Protein AF-A0A9N9DPT8-F1 (afdb_monomer)

Radius of gyration: 33.43 Å; Cα contacts (8 Å, |Δi|>4): 102; chains: 1; bounding box: 61×50×109 Å

Secondary structure (DSSP, 8-state):
---------S-------------S-S--PPPTTS--SS-S------SSS-HHHHHHHHHHS--SS-TTS-HHHHHGGGGGGS--TT--SS--S-HHHHHHHHHH-GGG-TTHHHHHHHHHHHHHHHHHHHHHS-------HHHHHHHHH--B-TTT-PBP-PPPHHHHHHHHHHHHHHHHHHHHHHHHHHH-HHHHHHHHHHHHHHHHHHHH-S------S------------------------

Organism: NCBI:txid60492

Foldseek 3Di:
DDDDDDDDPVDDDDPPPPPPVVFLQFFDDDDPPPDPPPDPDQRAHDNGQCSVVLVLQCVVQPDDPNSNDPSCVRRVVVSVLFDCPPQDTSHDPDPVSVVVRCVRRVPSDPCPVVVVVVVVVVVVVVVCVVVVDDDDPPADPVNVVCVVPDQADPVPRHGDDDDDPVVVVVVVVVVVVVVVVVVVLVVCCVPPVVVNVVVVVVVVVVVVVVVPDDDDDDPDDDDDDDDDDDDDDDDDDDDDDDDDD

pLDDT: mean 70.49, std 19.45, range [30.17, 94.25]

Solvent-accessible surface area (backbone atoms only — not comparable to full-atom values): 16138 Å² total; per-residue (Å²): 141,78,81,88,86,73,82,80,78,89,75,80,85,78,80,73,68,81,76,67,70,75,62,61,66,40,55,75,83,77,61,87,85,52,75,85,73,91,56,94,67,81,73,58,57,44,95,47,48,54,52,67,60,54,53,51,50,42,73,77,56,76,54,93,73,68,65,35,47,62,54,64,79,76,44,49,90,52,53,86,78,58,53,61,80,96,53,63,78,44,64,66,99,41,73,70,56,50,52,51,42,44,71,56,36,66,87,79,52,82,60,59,62,58,54,50,51,52,49,51,53,51,53,49,50,51,54,51,54,62,66,67,51,84,73,81,82,86,68,51,75,70,53,51,56,48,60,78,63,56,60,48,38,88,85,80,68,43,70,58,83,77,71,52,74,68,55,50,51,52,50,54,52,48,53,49,52,50,49,52,49,52,52,50,50,56,46,41,49,70,79,36,48,70,61,44,51,54,51,50,52,52,53,51,52,50,53,50,54,66,76,72,48,86,88,72,86,89,79,86,80,80,81,86,86,75,93,78,88,80,84,83,84,88,77,91,84,82,83,86,88,91,79,84,133

Mean predicted aligned error: 19.11 Å

Sequence (245 aa):
MSDAYSEYIEEFSIEIADFNLIGPIAYIPLPETLPKRNNRIINIQNDDDWCFRWSVLEALHPVKIHPERNLHQLYGGFIEELNMEDIPIPVPVSTPVYKKFEENNPEISPDALEKFVTKIEEELANIQEDLSAPAEMIMALGDLVTYNKATDCWICKGPFIKPSPEVLQQFEEAKHRLLELKEWEACMEKDHPEKKKIQKGYQEALKNTYRGNGMLKAKDVLSPSSEHDPKTPDHLDSEDPKKKH

Structure (mmCIF, N/CA/C/O backbone):
data_AF-A0A9N9DPT8-F1
#
_entry.id   AF-A0A9N9DPT8-F1
#
loop_
_atom_site.group_PDB
_atom_site.id
_atom_site.type_symbol
_atom_site.label_atom_id
_atom_site.label_alt_id
_atom_site.label_comp_id
_atom_site.label_asym_id
_atom_site.label_entity_id
_atom_site.label_seq_id
_atom_site.pdbx_PDB_ins_code
_atom_site.Cartn_x
_atom_site.Cartn_y
_atom_site.Cartn_z
_atom_site.occupancy
_atom_site.B_iso_or_equiv
_atom_site.auth_seq_id
_atom_site.auth_comp_id
_atom_site.auth_asym_id
_atom_site.auth_atom_id
_atom_site.pdbx_PDB_model_num
ATOM 1 N N . MET A 1 1 ? -38.750 17.087 31.602 1.00 44.72 1 MET A N 1
ATOM 2 C CA . MET A 1 1 ? -38.237 17.098 30.219 1.00 44.72 1 MET A CA 1
ATOM 3 C C . MET A 1 1 ? -36.901 17.807 30.263 1.00 44.72 1 MET A C 1
ATOM 5 O O . MET A 1 1 ? -36.878 19.015 30.442 1.00 44.72 1 MET A O 1
ATOM 9 N N . SER A 1 2 ? -35.827 17.028 30.236 1.00 35.00 2 SER A N 1
ATOM 10 C CA . SER A 1 2 ? -34.449 17.477 30.047 1.00 35.00 2 SER A CA 1
ATOM 11 C C . SER A 1 2 ? -33.699 16.261 29.511 1.00 35.00 2 SER A C 1
ATOM 13 O O . SER A 1 2 ? -33.430 15.322 30.256 1.00 35.00 2 SER A O 1
ATOM 15 N N . ASP A 1 3 ? -33.584 16.242 28.189 1.00 30.33 3 ASP A N 1
ATOM 16 C CA . ASP A 1 3 ? -32.604 15.576 27.335 1.00 30.33 3 ASP A CA 1
ATOM 17 C C . ASP A 1 3 ? -31.879 14.361 27.930 1.00 30.33 3 ASP A C 1
ATOM 19 O O . ASP A 1 3 ? -30.907 14.471 28.677 1.00 30.33 3 ASP A O 1
ATOM 23 N N . ALA A 1 4 ? -32.347 13.178 27.529 1.00 33.69 4 ALA A N 1
ATOM 24 C CA . ALA A 1 4 ? -31.620 11.928 27.678 1.00 33.69 4 ALA A CA 1
ATOM 25 C C . ALA A 1 4 ? -30.422 11.920 26.711 1.00 33.69 4 ALA A C 1
ATOM 27 O O . ALA A 1 4 ? -30.506 11.385 25.611 1.00 33.69 4 ALA A O 1
ATOM 28 N N . TYR A 1 5 ? -29.310 12.533 27.121 1.00 42.41 5 TYR A N 1
ATOM 29 C CA . TYR A 1 5 ? -27.994 12.246 26.553 1.00 42.41 5 TYR A CA 1
ATOM 30 C C . TYR A 1 5 ? -27.410 11.025 27.272 1.00 42.41 5 TYR A C 1
ATOM 32 O O . TYR A 1 5 ? -26.834 11.120 28.352 1.00 42.41 5 TYR A O 1
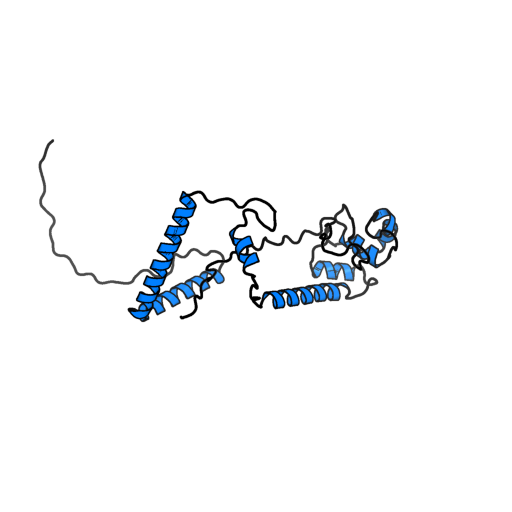ATOM 40 N N . SER A 1 6 ? -27.592 9.859 26.670 1.00 38.78 6 SER A N 1
ATOM 41 C CA . SER A 1 6 ? -26.756 8.675 26.866 1.00 38.78 6 SER A CA 1
ATOM 42 C C . SER A 1 6 ? -26.739 8.026 25.488 1.00 38.78 6 SER A C 1
ATOM 44 O O . SER A 1 6 ? -27.796 7.740 24.945 1.00 38.78 6 SER A O 1
ATOM 46 N N . GLU A 1 7 ? -25.620 8.029 24.781 1.00 40.03 7 GLU A N 1
ATOM 47 C CA . GLU A 1 7 ? -24.592 7.013 24.966 1.00 40.03 7 GLU A CA 1
ATOM 48 C C . GLU A 1 7 ? -23.197 7.641 24.845 1.00 40.03 7 GLU A C 1
ATOM 50 O O . GLU A 1 7 ? -22.722 7.967 23.760 1.00 40.03 7 GLU A O 1
ATOM 55 N N . TYR A 1 8 ? -22.512 7.802 25.978 1.00 45.44 8 TYR A N 1
ATOM 56 C CA . TYR A 1 8 ? -21.060 7.932 25.964 1.00 45.44 8 TYR A CA 1
ATOM 57 C C . TYR A 1 8 ? -20.488 6.542 25.662 1.00 45.44 8 TYR A C 1
ATOM 59 O O . TYR A 1 8 ? -20.607 5.631 26.481 1.00 45.44 8 TYR A O 1
ATOM 67 N N . ILE A 1 9 ? -19.876 6.368 24.491 1.00 43.91 9 ILE A N 1
ATOM 68 C CA . ILE A 1 9 ? -18.968 5.245 24.242 1.00 43.91 9 ILE A CA 1
ATOM 69 C C . ILE A 1 9 ? -17.729 5.517 25.103 1.00 43.91 9 ILE A C 1
ATOM 71 O O . ILE A 1 9 ? -16.906 6.360 24.757 1.00 43.91 9 ILE A O 1
ATOM 75 N N . GLU A 1 10 ? -17.638 4.877 26.272 1.00 48.94 10 GLU A N 1
ATOM 76 C CA . GLU A 1 10 ? -16.518 5.089 27.206 1.00 48.94 10 GLU A CA 1
ATOM 77 C C . GLU A 1 10 ? -15.206 4.484 26.702 1.00 48.94 10 GLU A C 1
ATOM 79 O O . GLU A 1 10 ? -14.134 4.912 27.123 1.00 48.94 10 GLU A O 1
ATOM 84 N N . GLU A 1 11 ? -15.276 3.542 25.762 1.00 47.44 11 GLU A N 1
ATOM 85 C CA . GLU A 1 11 ? -14.102 2.991 25.106 1.00 47.44 11 GLU A CA 1
ATOM 86 C C . GLU A 1 11 ? -14.497 2.373 23.764 1.00 47.44 11 GLU A C 1
ATOM 88 O O . GLU A 1 11 ? -15.395 1.536 23.679 1.00 47.44 11 GLU A O 1
ATOM 93 N N . PHE A 1 12 ? -13.823 2.805 22.706 1.00 42.25 12 PHE A N 1
ATOM 94 C CA . PHE A 1 12 ? -13.857 2.170 21.400 1.00 42.25 12 PHE A CA 1
ATOM 95 C C . PHE A 1 12 ? -12.414 1.812 21.073 1.00 42.25 12 PHE A C 1
ATOM 97 O O . PHE A 1 12 ? -11.556 2.680 20.921 1.00 42.25 12 PHE A O 1
ATOM 104 N N . SER A 1 13 ? -12.134 0.515 21.045 1.00 32.72 13 SER A N 1
ATOM 105 C CA . SER A 1 13 ? -10.838 -0.007 20.648 1.00 32.72 13 SER A CA 1
ATOM 106 C C . SER A 1 13 ? -10.822 -0.138 19.127 1.00 32.72 13 SER A C 1
ATOM 108 O O . SER A 1 13 ? -11.399 -1.079 18.576 1.00 32.72 13 SER A O 1
ATOM 110 N N . ILE A 1 14 ? -10.168 0.797 18.435 1.00 43.75 14 ILE A N 1
ATOM 111 C CA . ILE A 1 14 ? -9.661 0.502 17.094 1.00 43.75 14 ILE A CA 1
ATOM 112 C C . ILE A 1 14 ? -8.403 -0.325 17.291 1.00 43.75 14 ILE A C 1
ATOM 114 O O . ILE A 1 14 ? -7.339 0.207 17.602 1.00 43.75 14 ILE A O 1
ATOM 118 N N . GLU A 1 15 ? -8.512 -1.629 17.092 1.00 38.97 15 GLU A N 1
ATOM 119 C CA . GLU A 1 15 ? -7.333 -2.418 16.778 1.00 38.97 15 GLU A CA 1
ATOM 120 C C . GLU A 1 15 ? -6.990 -2.126 15.319 1.00 38.97 15 GLU A C 1
ATOM 122 O O . GLU A 1 15 ? -7.530 -2.724 14.387 1.00 38.97 15 GLU A O 1
ATOM 127 N N . ILE A 1 16 ? -6.129 -1.126 15.119 1.00 43.84 16 ILE A N 1
ATOM 128 C CA . ILE A 1 16 ? -5.441 -0.955 13.847 1.00 43.84 16 ILE A CA 1
ATOM 129 C C . ILE A 1 16 ? -4.514 -2.160 13.776 1.00 43.84 16 ILE A C 1
ATOM 131 O O . ILE A 1 16 ? -3.481 -2.189 14.442 1.00 43.84 16 ILE A O 1
ATOM 135 N N . ALA A 1 17 ? -4.927 -3.194 13.043 1.00 35.91 17 ALA A N 1
ATOM 136 C CA . ALA A 1 17 ? -3.997 -4.232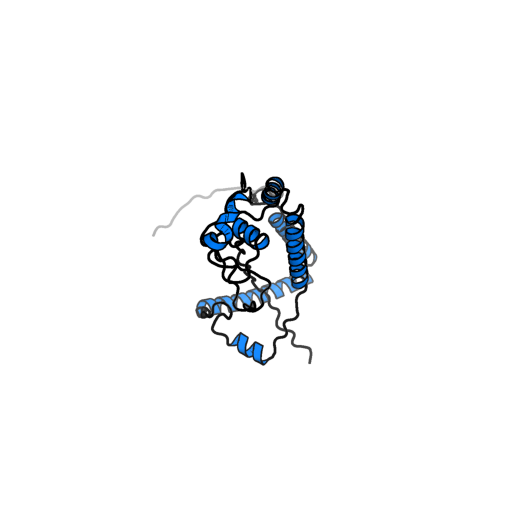 12.645 1.00 35.91 17 ALA A CA 1
ATOM 137 C C . ALA A 1 17 ? -2.811 -3.511 12.014 1.00 35.91 17 ALA A C 1
ATOM 139 O O . ALA A 1 17 ? -3.033 -2.670 11.136 1.00 35.91 17 ALA A O 1
ATOM 140 N N . ASP A 1 18 ? -1.595 -3.802 12.485 1.00 38.00 18 ASP A N 1
ATOM 141 C CA . ASP A 1 18 ? -0.391 -3.357 11.803 1.00 38.00 18 ASP A CA 1
ATOM 142 C C . ASP A 1 18 ? -0.615 -3.677 10.332 1.00 38.00 18 ASP A C 1
ATOM 144 O O . ASP A 1 18 ? -0.759 -4.845 9.945 1.00 38.00 18 ASP A O 1
ATOM 148 N N . PHE A 1 19 ? -0.765 -2.624 9.526 1.00 43.09 19 PHE A N 1
ATOM 149 C CA . PHE A 1 19 ? -0.740 -2.769 8.093 1.00 43.09 19 PHE A CA 1
ATOM 150 C C . PHE A 1 19 ? 0.687 -3.213 7.834 1.00 43.09 19 PHE A C 1
ATOM 152 O O . PHE A 1 19 ? 1.598 -2.399 7.696 1.00 43.09 19 PHE A O 1
ATOM 159 N N . ASN A 1 20 ? 0.894 -4.530 7.849 1.00 44.94 20 ASN A N 1
ATOM 160 C CA . ASN A 1 20 ? 1.996 -5.130 7.147 1.00 44.94 20 ASN A CA 1
ATOM 161 C C . ASN A 1 20 ? 1.829 -4.548 5.757 1.00 44.94 20 ASN A C 1
ATOM 163 O O . ASN A 1 20 ? 0.885 -4.926 5.061 1.00 44.94 20 ASN A O 1
ATOM 167 N N . LEU A 1 21 ? 2.670 -3.563 5.416 1.00 46.28 21 LEU A N 1
ATOM 168 C CA . LEU A 1 21 ? 2.966 -3.221 4.038 1.00 46.28 21 LEU A CA 1
ATOM 169 C C . LEU A 1 21 ? 3.122 -4.580 3.397 1.00 46.28 21 LEU A C 1
ATOM 171 O O . LEU A 1 21 ? 4.087 -5.278 3.718 1.00 46.28 21 LEU A O 1
ATOM 175 N N . ILE A 1 22 ? 2.088 -5.016 2.670 1.00 51.41 22 ILE A N 1
ATOM 176 C CA . ILE A 1 22 ? 2.111 -6.304 2.003 1.00 51.41 22 ILE A CA 1
ATOM 177 C C . ILE A 1 22 ? 3.394 -6.187 1.217 1.00 51.41 22 ILE A C 1
ATOM 179 O O . ILE A 1 22 ? 3.531 -5.251 0.421 1.00 51.41 22 ILE A O 1
ATOM 183 N N . GLY A 1 23 ? 4.391 -6.989 1.603 1.00 51.78 23 GLY A N 1
ATOM 184 C CA . GLY A 1 23 ? 5.713 -6.839 1.027 1.00 51.78 23 GLY A CA 1
ATOM 185 C C . GLY A 1 23 ? 5.541 -6.875 -0.492 1.00 51.78 23 GLY A C 1
ATOM 186 O O . GLY A 1 23 ? 4.554 -7.450 -0.961 1.00 51.78 23 GLY A O 1
ATOM 187 N N . PRO A 1 24 ? 6.442 -6.274 -1.275 1.00 54.09 24 PRO A N 1
ATOM 188 C CA . PRO A 1 24 ? 6.387 -6.346 -2.732 1.00 54.09 24 PRO A CA 1
ATOM 189 C C . PRO A 1 24 ? 6.707 -7.775 -3.230 1.00 54.09 24 PRO A C 1
ATOM 191 O O . PRO A 1 24 ? 7.624 -7.995 -4.005 1.00 54.09 24 PRO A O 1
ATOM 194 N N . ILE A 1 25 ? 5.975 -8.766 -2.727 1.00 58.28 25 ILE A N 1
ATOM 195 C CA . ILE A 1 25 ? 6.092 -10.203 -2.921 1.00 58.28 25 ILE A CA 1
ATOM 196 C C . ILE A 1 25 ? 4.834 -10.631 -3.675 1.00 58.28 25 ILE A C 1
ATOM 198 O O . ILE A 1 25 ? 3.814 -10.979 -3.083 1.00 58.28 25 ILE A O 1
ATOM 202 N N . ALA A 1 26 ? 4.946 -10.573 -5.001 1.00 65.88 26 ALA A N 1
ATOM 203 C CA . ALA A 1 26 ? 3.991 -11.086 -5.980 1.00 65.88 26 ALA A CA 1
ATOM 204 C C . ALA A 1 26 ? 2.618 -10.385 -6.082 1.00 65.88 26 ALA A C 1
ATOM 206 O O . ALA A 1 26 ? 2.275 -9.444 -5.364 1.00 65.88 26 ALA A O 1
ATOM 207 N N . TYR A 1 27 ? 1.841 -10.848 -7.064 1.00 78.75 27 TYR A N 1
ATOM 208 C CA . TYR A 1 27 ? 0.513 -10.353 -7.409 1.00 78.75 27 TYR A CA 1
ATOM 209 C C . TYR A 1 27 ? -0.451 -10.304 -6.214 1.00 78.75 27 TYR A C 1
ATOM 211 O O . TYR A 1 27 ? -0.782 -11.327 -5.608 1.00 78.75 27 TYR A O 1
ATOM 219 N N . ILE A 1 28 ? -1.004 -9.116 -5.962 1.00 78.44 28 ILE A N 1
ATOM 220 C CA . ILE A 1 28 ? -2.078 -8.900 -4.989 1.00 78.44 28 ILE A CA 1
ATOM 221 C C . ILE A 1 28 ? -3.388 -8.708 -5.761 1.00 78.44 28 ILE A C 1
ATOM 223 O O . ILE A 1 28 ? -3.480 -7.798 -6.589 1.00 78.44 28 ILE A O 1
ATOM 227 N N . PRO A 1 29 ? -4.433 -9.524 -5.526 1.00 78.94 29 PRO A N 1
ATOM 228 C CA . PRO A 1 29 ? -5.701 -9.351 -6.218 1.00 78.94 29 PRO A CA 1
ATOM 229 C C . PRO A 1 29 ? -6.341 -8.007 -5.849 1.00 78.94 29 PRO A C 1
ATOM 231 O O . PRO A 1 29 ? -6.476 -7.673 -4.674 1.00 78.94 29 PRO A O 1
ATOM 234 N N . LEU A 1 30 ? -6.788 -7.254 -6.861 1.00 76.00 30 LEU A N 1
ATOM 235 C CA . LEU A 1 30 ? -7.559 -6.032 -6.621 1.00 76.00 30 LEU A CA 1
ATOM 236 C C . LEU A 1 30 ? -8.852 -6.369 -5.857 1.00 76.00 30 LEU A C 1
ATOM 238 O O . LEU A 1 30 ? -9.533 -7.334 -6.239 1.00 76.00 30 LEU A O 1
ATOM 242 N N . PRO A 1 31 ? -9.237 -5.553 -4.856 1.00 77.56 31 PRO A N 1
ATOM 243 C CA . PRO A 1 31 ? -10.546 -5.638 -4.222 1.00 77.56 31 PRO A CA 1
ATOM 244 C C . PRO A 1 31 ? -11.675 -5.708 -5.254 1.00 77.56 31 PRO A C 1
ATOM 246 O O . PRO A 1 31 ? -11.639 -5.026 -6.279 1.00 77.56 31 PRO A O 1
ATOM 249 N N . GLU A 1 32 ? -12.706 -6.514 -4.986 1.00 75.38 32 GLU A N 1
ATOM 250 C CA . GLU A 1 32 ? -13.839 -6.692 -5.911 1.00 75.38 32 GLU A CA 1
ATOM 251 C C . GLU A 1 32 ? -14.616 -5.398 -6.180 1.00 75.38 32 GLU A C 1
ATOM 253 O O . GLU A 1 32 ? -15.269 -5.277 -7.216 1.00 75.38 32 GLU A O 1
ATOM 258 N N . THR A 1 33 ? -14.525 -4.438 -5.258 1.00 72.75 33 THR A N 1
ATOM 259 C CA . THR A 1 33 ? -15.167 -3.122 -5.322 1.00 72.75 33 THR A CA 1
ATOM 260 C C . THR A 1 33 ? -14.498 -2.171 -6.305 1.00 72.75 33 THR A C 1
ATOM 262 O O . THR A 1 33 ? -15.152 -1.242 -6.781 1.00 72.75 33 THR A O 1
ATOM 265 N N . LEU A 1 34 ? -13.221 -2.387 -6.640 1.00 69.44 34 LEU A N 1
ATOM 266 C CA . LEU A 1 34 ? -12.587 -1.622 -7.702 1.00 69.44 34 LEU A CA 1
ATOM 267 C C . LEU A 1 34 ? -13.170 -2.092 -9.040 1.00 69.44 34 LEU A C 1
ATOM 269 O O . LEU A 1 34 ? -13.209 -3.303 -9.296 1.00 69.44 34 LEU A O 1
ATOM 273 N N . PRO A 1 35 ? -13.619 -1.167 -9.916 1.00 63.78 35 PRO A N 1
ATOM 274 C CA . PRO A 1 35 ? -14.024 -1.527 -11.270 1.00 63.78 35 PRO A CA 1
ATOM 275 C C . PRO A 1 35 ? -12.917 -2.385 -11.877 1.00 63.78 35 PRO A C 1
ATOM 277 O O . PRO A 1 35 ? -11.761 -2.093 -11.623 1.00 63.78 35 PRO A O 1
ATOM 280 N N . LYS A 1 36 ? -13.238 -3.464 -12.599 1.00 61.69 36 LYS A N 1
ATOM 281 C CA . LYS A 1 36 ? -12.255 -4.291 -13.344 1.00 61.69 36 LYS A CA 1
ATOM 282 C C . LYS A 1 36 ? -12.317 -4.039 -14.855 1.00 61.69 36 LYS A C 1
ATOM 284 O O . LYS A 1 36 ? -11.495 -4.542 -15.613 1.00 61.69 36 LYS A O 1
ATOM 289 N N . ARG A 1 37 ? -13.340 -3.308 -15.309 1.00 47.56 37 ARG A N 1
ATOM 290 C CA . ARG A 1 37 ? -13.634 -3.010 -16.717 1.00 47.56 37 ARG A CA 1
ATOM 291 C C . ARG A 1 37 ? -13.426 -1.508 -16.938 1.00 47.56 37 ARG A C 1
ATOM 293 O O . ARG A 1 37 ? -13.978 -0.720 -16.180 1.00 47.56 37 ARG A O 1
ATOM 300 N N . ASN A 1 38 ? -12.674 -1.143 -17.983 1.00 55.47 38 ASN A N 1
ATOM 301 C CA . ASN A 1 38 ? -12.246 0.226 -18.354 1.00 55.47 38 ASN A CA 1
ATOM 302 C C . ASN A 1 38 ? -11.088 0.828 -17.527 1.00 55.47 38 ASN A C 1
ATOM 304 O O . ASN A 1 38 ? -10.866 2.038 -17.560 1.00 55.47 38 ASN A O 1
ATOM 308 N N . ASN A 1 39 ? -10.347 0.006 -16.788 1.00 54.78 39 ASN A N 1
ATOM 309 C CA . ASN A 1 39 ? -9.399 0.474 -15.783 1.00 54.78 39 ASN A CA 1
ATOM 310 C C . ASN A 1 39 ? -8.126 1.091 -16.360 1.00 54.78 39 ASN A C 1
ATOM 312 O O . ASN A 1 39 ? -7.368 0.426 -17.055 1.00 54.78 39 ASN A O 1
ATOM 316 N N . ARG A 1 40 ? -7.811 2.307 -15.909 1.00 63.47 40 ARG A N 1
ATOM 317 C CA . ARG A 1 40 ? -6.466 2.907 -15.988 1.00 63.47 40 ARG A CA 1
ATOM 318 C C . ARG A 1 40 ? -5.434 2.235 -15.065 1.00 63.47 40 ARG A C 1
ATOM 320 O O . ARG A 1 40 ? -4.337 2.751 -14.916 1.00 63.47 40 ARG A O 1
ATOM 327 N N . ILE A 1 41 ? -5.812 1.153 -14.390 1.00 75.44 41 ILE A N 1
ATOM 328 C CA . ILE A 1 41 ? -4.987 0.440 -13.415 1.00 75.44 41 ILE A CA 1
ATOM 329 C C . ILE A 1 41 ? -4.696 -0.934 -14.002 1.00 75.44 41 ILE A C 1
ATOM 331 O O . ILE A 1 41 ? -5.621 -1.729 -14.199 1.00 75.44 41 ILE A O 1
ATOM 335 N N . ILE A 1 42 ? -3.421 -1.193 -14.264 1.00 80.75 42 ILE A N 1
ATOM 336 C CA . ILE A 1 42 ? -2.918 -2.477 -14.744 1.00 80.75 42 ILE A CA 1
ATOM 337 C C . ILE A 1 42 ? -2.304 -3.185 -13.541 1.00 80.75 42 ILE A C 1
ATOM 339 O O . ILE A 1 42 ? -1.320 -2.727 -12.973 1.00 80.75 42 ILE A O 1
ATOM 343 N N . ASN A 1 43 ? -2.942 -4.273 -13.106 1.00 85.38 43 ASN A N 1
ATOM 344 C CA . ASN A 1 43 ? -2.488 -5.047 -11.955 1.00 85.38 43 ASN A CA 1
ATOM 345 C C . ASN A 1 43 ? -1.678 -6.256 -12.426 1.00 85.38 43 ASN A C 1
ATOM 347 O O . ASN A 1 43 ? -2.253 -7.320 -12.670 1.00 85.38 43 ASN A O 1
ATOM 351 N N . ILE A 1 44 ? -0.375 -6.045 -12.606 1.00 86.12 44 ILE A N 1
ATOM 352 C CA . ILE A 1 44 ? 0.599 -7.024 -13.100 1.00 86.12 44 ILE A CA 1
ATOM 353 C C . ILE A 1 44 ? 0.502 -8.348 -12.326 1.00 86.12 44 ILE A C 1
ATOM 355 O O . ILE A 1 44 ? 0.672 -8.380 -11.111 1.00 86.12 44 ILE A O 1
ATOM 359 N N . GLN A 1 45 ? 0.243 -9.446 -13.040 1.00 88.06 45 GLN A N 1
ATOM 360 C CA . GLN A 1 45 ? 0.131 -10.800 -12.492 1.00 88.06 45 GLN A CA 1
ATOM 361 C C . GLN A 1 45 ? 1.485 -11.506 -12.568 1.00 88.06 45 GLN A C 1
ATOM 363 O O . GLN A 1 45 ? 1.728 -12.289 -13.487 1.00 88.06 45 GLN A O 1
ATOM 368 N N . ASN A 1 46 ? 2.374 -11.199 -11.625 1.00 86.88 46 ASN A N 1
ATOM 369 C CA . ASN A 1 46 ? 3.670 -11.858 -11.505 1.00 86.88 46 ASN A CA 1
ATOM 370 C C . ASN A 1 46 ? 3.675 -12.903 -10.375 1.00 86.88 46 ASN A C 1
ATOM 372 O O . ASN A 1 46 ? 2.998 -12.744 -9.356 1.00 86.88 46 ASN A O 1
ATOM 376 N N . ASP A 1 47 ? 4.451 -13.966 -10.567 1.00 86.44 47 ASP A N 1
ATOM 377 C CA . ASP A 1 47 ? 4.696 -15.055 -9.612 1.00 86.44 47 ASP A CA 1
ATOM 378 C C . ASP A 1 47 ? 6.138 -15.050 -9.063 1.00 86.44 47 ASP A C 1
ATOM 380 O O . ASP A 1 47 ? 6.572 -16.009 -8.427 1.00 86.44 47 ASP A O 1
ATOM 384 N N . ASP A 1 48 ? 6.862 -13.949 -9.282 1.00 86.81 48 ASP A N 1
ATOM 385 C CA . ASP A 1 48 ? 8.239 -13.705 -8.852 1.00 86.81 48 ASP A CA 1
ATOM 386 C C . ASP A 1 48 ? 8.365 -12.434 -7.979 1.00 86.81 48 ASP A C 1
ATOM 388 O O . ASP A 1 48 ? 7.381 -11.759 -7.672 1.00 86.81 48 ASP A O 1
ATOM 392 N N . ASP A 1 49 ? 9.588 -12.079 -7.582 1.00 87.94 49 ASP A N 1
ATOM 393 C CA . ASP A 1 49 ? 9.869 -10.865 -6.794 1.00 87.94 49 ASP A CA 1
ATOM 394 C C . ASP A 1 49 ? 10.172 -9.633 -7.678 1.00 87.94 49 ASP A C 1
ATOM 396 O O . ASP A 1 49 ? 10.575 -8.574 -7.191 1.00 87.94 49 ASP A O 1
ATOM 400 N N . TRP A 1 50 ? 9.977 -9.739 -8.998 1.00 89.62 50 TRP A N 1
ATOM 401 C CA . TRP A 1 50 ? 10.331 -8.704 -9.978 1.00 89.62 50 TRP A CA 1
ATOM 402 C C . TRP A 1 50 ? 9.165 -7.769 -10.326 1.00 89.62 50 TRP A C 1
ATOM 404 O O . TRP A 1 50 ? 9.181 -7.117 -11.374 1.00 89.62 50 TRP A O 1
ATOM 414 N N . CYS A 1 51 ? 8.166 -7.646 -9.447 1.00 87.12 51 CYS A N 1
ATOM 415 C CA . CYS A 1 51 ? 6.952 -6.853 -9.679 1.00 87.12 51 CYS A CA 1
ATOM 416 C C . CYS A 1 51 ? 7.251 -5.406 -10.109 1.00 87.12 51 CYS A C 1
ATOM 418 O O . CYS A 1 51 ? 6.602 -4.876 -11.014 1.00 87.12 51 CYS A O 1
ATOM 420 N N . PHE A 1 52 ? 8.275 -4.785 -9.513 1.00 88.31 52 PHE A N 1
ATOM 421 C CA . PHE A 1 52 ? 8.715 -3.432 -9.856 1.00 88.31 52 PHE A CA 1
ATOM 422 C C . PHE A 1 52 ? 9.222 -3.351 -11.301 1.00 88.31 52 PHE A C 1
ATOM 424 O O . PHE A 1 52 ? 8.766 -2.506 -12.068 1.00 88.31 52 PHE A O 1
ATOM 431 N N . ARG A 1 53 ? 10.101 -4.277 -11.708 1.00 90.75 53 ARG A N 1
ATOM 432 C CA . ARG A 1 53 ? 10.648 -4.326 -13.071 1.00 90.75 53 ARG A CA 1
ATOM 433 C C . ARG A 1 53 ? 9.539 -4.526 -14.098 1.00 90.75 53 ARG A C 1
ATOM 435 O O . ARG A 1 53 ? 9.493 -3.807 -15.089 1.00 90.75 53 ARG A O 1
ATOM 442 N N . TRP A 1 54 ? 8.633 -5.470 -13.846 1.00 91.81 54 TRP A N 1
ATOM 443 C CA . TRP A 1 54 ? 7.506 -5.728 -14.740 1.00 91.81 54 TRP A CA 1
ATOM 444 C C . TRP A 1 54 ? 6.580 -4.517 -14.876 1.00 91.81 54 TRP A C 1
ATOM 446 O O . TRP A 1 54 ? 6.150 -4.215 -15.984 1.00 91.81 54 TRP A O 1
ATOM 456 N N . SER A 1 55 ? 6.336 -3.789 -13.784 1.00 89.00 55 SER A N 1
ATOM 457 C CA . SER A 1 55 ? 5.522 -2.566 -13.804 1.00 89.00 55 SER A CA 1
ATOM 458 C C . SER A 1 55 ? 6.167 -1.457 -14.640 1.00 89.00 55 SER A C 1
ATOM 460 O O . SER A 1 55 ? 5.482 -0.791 -15.411 1.00 89.00 55 SER A O 1
ATOM 462 N N . VAL A 1 56 ? 7.489 -1.279 -14.537 1.00 88.75 56 VAL A N 1
ATOM 463 C CA . VAL A 1 56 ? 8.210 -0.287 -15.351 1.00 88.75 56 VAL A CA 1
ATOM 464 C C . VAL A 1 56 ? 8.233 -0.694 -16.828 1.00 88.75 56 VAL A C 1
ATOM 466 O O . VAL A 1 56 ? 7.957 0.136 -17.690 1.00 88.75 56 VAL A O 1
ATOM 469 N N . LEU A 1 57 ? 8.510 -1.966 -17.138 1.00 90.69 57 LEU A N 1
ATOM 470 C CA . LEU A 1 57 ? 8.505 -2.456 -18.522 1.00 90.69 57 LEU A CA 1
ATOM 471 C C . LEU A 1 57 ? 7.128 -2.335 -19.177 1.00 90.69 57 LEU A C 1
ATOM 473 O O . LEU A 1 57 ? 7.052 -1.983 -20.350 1.00 90.69 57 LEU A O 1
ATOM 477 N N . GLU A 1 58 ? 6.049 -2.589 -18.435 1.00 89.88 58 GLU A N 1
ATOM 478 C CA . GLU A 1 58 ? 4.688 -2.402 -18.940 1.00 89.88 58 GLU A CA 1
ATOM 479 C C . GLU A 1 58 ? 4.421 -0.940 -19.309 1.00 89.88 58 GLU A C 1
ATOM 481 O O . GLU A 1 58 ? 3.937 -0.670 -20.409 1.00 89.88 58 GLU A O 1
ATOM 486 N N . ALA A 1 59 ? 4.814 -0.003 -18.443 1.00 86.88 59 ALA A N 1
ATOM 487 C CA . ALA A 1 59 ? 4.639 1.422 -18.693 1.00 86.88 59 ALA A CA 1
ATOM 488 C C . ALA A 1 59 ? 5.443 1.916 -19.912 1.00 86.88 59 ALA A C 1
ATOM 490 O O . ALA A 1 59 ? 4.971 2.784 -20.651 1.00 86.88 59 ALA A O 1
ATOM 491 N N . LEU A 1 60 ? 6.642 1.365 -20.132 1.00 87.19 60 LEU A N 1
ATOM 492 C CA . LEU A 1 60 ? 7.498 1.703 -21.275 1.00 87.19 60 LEU A CA 1
ATOM 493 C C . LEU A 1 60 ? 7.031 1.049 -22.582 1.00 87.19 60 LEU A C 1
ATOM 495 O O . LEU A 1 60 ? 7.155 1.650 -23.650 1.00 87.19 60 LEU A O 1
ATOM 499 N N . HIS A 1 61 ? 6.446 -0.148 -22.498 1.00 89.31 61 HIS A N 1
ATOM 500 C CA . HIS A 1 61 ? 6.040 -0.963 -23.646 1.00 89.31 61 HIS A CA 1
ATOM 501 C C . HIS A 1 61 ? 4.546 -1.315 -23.597 1.00 89.31 61 HIS A C 1
ATOM 503 O O . HIS A 1 61 ? 4.188 -2.489 -23.502 1.00 89.31 61 HIS A O 1
ATOM 509 N N . PRO A 1 62 ? 3.632 -0.332 -23.681 1.00 87.06 62 PRO A N 1
ATOM 510 C CA . PRO A 1 62 ? 2.212 -0.559 -23.431 1.00 87.06 62 PRO A CA 1
ATOM 511 C C . PRO A 1 62 ? 1.596 -1.570 -24.412 1.00 87.06 62 PRO A C 1
ATOM 513 O O . PRO A 1 62 ? 1.617 -1.390 -25.635 1.00 87.06 62 PRO A O 1
ATOM 516 N N . VAL A 1 63 ? 0.964 -2.616 -23.869 1.00 87.88 63 VAL A N 1
ATOM 517 C CA . VAL A 1 63 ? 0.281 -3.677 -24.629 1.00 87.88 63 VAL A CA 1
ATOM 518 C C . VAL A 1 63 ? -1.236 -3.529 -24.495 1.00 87.88 63 VAL A C 1
ATOM 520 O O . VAL A 1 63 ? -1.781 -3.357 -23.412 1.00 87.88 63 VAL A O 1
ATOM 523 N N . LYS A 1 64 ? -1.968 -3.616 -25.614 1.00 84.75 64 LYS A N 1
ATOM 524 C CA . LYS A 1 64 ? -3.429 -3.388 -25.624 1.00 84.75 64 LYS A CA 1
ATOM 525 C C . LYS A 1 64 ? -4.259 -4.570 -25.126 1.00 84.75 64 LYS A C 1
ATOM 527 O O . LYS A 1 64 ? -5.398 -4.380 -24.710 1.00 84.75 64 LYS A O 1
ATOM 532 N N . ILE A 1 65 ? -3.739 -5.787 -25.261 1.00 83.81 65 ILE A N 1
ATOM 533 C CA . ILE A 1 65 ? -4.478 -7.022 -24.996 1.00 83.81 65 ILE A CA 1
ATOM 534 C C . ILE A 1 65 ? -3.792 -7.739 -23.843 1.00 83.81 65 ILE A C 1
ATOM 536 O O . ILE A 1 65 ? -2.677 -8.219 -24.006 1.00 83.81 65 ILE A O 1
ATOM 540 N N . HIS A 1 66 ? -4.489 -7.825 -22.712 1.00 84.50 66 HIS A N 1
ATOM 541 C CA . HIS A 1 66 ? -4.024 -8.503 -21.501 1.00 84.50 66 HIS A CA 1
ATOM 542 C C . HIS A 1 66 ? -2.599 -8.115 -21.048 1.00 84.50 66 HIS A C 1
ATOM 544 O O . HIS A 1 66 ? -1.789 -9.018 -20.829 1.00 84.50 66 HIS A O 1
ATOM 550 N N . PRO A 1 67 ? -2.277 -6.809 -20.903 1.00 85.31 67 PRO A N 1
ATOM 551 C CA . PRO A 1 67 ? -0.951 -6.370 -20.447 1.00 85.31 67 PRO A CA 1
ATOM 552 C C . PRO A 1 67 ? -0.588 -6.920 -19.062 1.00 85.31 67 PRO A C 1
ATOM 554 O O . PRO A 1 67 ? 0.578 -6.999 -18.701 1.00 85.31 67 PRO A O 1
ATOM 557 N N . GLU A 1 68 ? -1.584 -7.339 -18.279 1.00 86.44 68 GLU A N 1
ATOM 558 C CA . GLU A 1 68 ? -1.376 -7.830 -16.928 1.00 86.44 68 GLU A CA 1
ATOM 559 C C . GLU A 1 68 ? -0.832 -9.265 -16.842 1.00 86.44 68 GLU A C 1
ATOM 561 O O . GLU A 1 68 ? -0.504 -9.697 -15.743 1.00 86.44 68 GLU A O 1
ATOM 566 N N . ARG A 1 69 ? -0.765 -10.034 -17.942 1.00 86.69 69 ARG A N 1
ATOM 567 C CA . ARG A 1 69 ? -0.437 -11.481 -17.923 1.00 86.69 69 ARG A CA 1
ATOM 568 C C . ARG A 1 69 ? 0.725 -11.824 -18.845 1.00 86.69 69 ARG A C 1
ATOM 570 O O . ARG A 1 69 ? 1.054 -11.067 -19.743 1.00 86.69 69 ARG A O 1
ATOM 577 N N . ASN A 1 70 ? 1.278 -13.032 -18.694 1.00 88.12 70 ASN A N 1
ATOM 578 C CA . ASN A 1 70 ? 2.318 -13.581 -19.580 1.00 88.12 70 ASN A CA 1
ATOM 579 C C . ASN A 1 70 ? 3.555 -12.670 -19.700 1.00 88.12 70 ASN A C 1
ATOM 581 O O . ASN A 1 70 ? 4.092 -12.475 -20.790 1.00 88.12 70 ASN A O 1
ATOM 585 N N . LEU A 1 71 ? 4.011 -12.117 -18.575 1.00 88.94 71 LEU A N 1
ATOM 586 C CA . LEU A 1 71 ? 5.006 -11.040 -18.522 1.00 88.94 71 LEU A CA 1
ATOM 587 C C . LEU A 1 71 ? 6.305 -11.383 -19.253 1.00 88.94 71 LEU A C 1
ATOM 589 O O . LEU A 1 71 ? 6.784 -10.592 -20.056 1.00 88.94 71 LEU A O 1
ATOM 593 N N . HIS A 1 72 ? 6.825 -12.597 -19.075 1.00 89.44 72 HIS A N 1
ATOM 594 C CA . HIS A 1 72 ? 8.016 -13.051 -19.796 1.00 89.44 72 HIS A CA 1
ATOM 595 C C . HIS A 1 72 ? 7.834 -13.074 -21.319 1.00 89.44 72 HIS A C 1
ATOM 597 O O . HIS A 1 72 ? 8.782 -12.810 -22.051 1.00 89.44 72 HIS A O 1
ATOM 603 N N . GLN A 1 73 ? 6.633 -13.379 -21.814 1.00 91.94 73 GLN A N 1
ATOM 604 C CA . GLN A 1 73 ? 6.353 -13.373 -23.249 1.00 91.94 73 GLN A CA 1
ATOM 605 C C . GLN A 1 73 ? 6.193 -11.947 -23.783 1.00 91.94 73 GLN A C 1
ATOM 607 O O . GLN A 1 73 ? 6.670 -11.654 -24.877 1.00 91.94 73 GLN A O 1
ATOM 612 N N . LEU A 1 74 ? 5.505 -11.083 -23.033 1.00 91.69 74 LEU A N 1
ATOM 613 C CA . LEU A 1 74 ? 5.229 -9.708 -23.447 1.00 91.69 74 LEU A CA 1
ATOM 614 C C . LEU A 1 74 ? 6.463 -8.809 -23.336 1.00 91.69 74 LEU A C 1
ATOM 616 O O . LEU A 1 74 ? 6.733 -8.025 -24.240 1.00 91.69 74 LEU A O 1
ATOM 620 N N . TYR A 1 75 ? 7.213 -8.949 -22.245 1.00 93.88 75 TYR A N 1
ATOM 621 C CA . TYR A 1 75 ? 8.254 -8.009 -21.837 1.00 93.88 75 TYR A CA 1
ATOM 622 C C . TYR A 1 75 ? 9.648 -8.632 -21.731 1.00 93.88 75 TYR A C 1
ATOM 624 O O . TYR A 1 75 ? 10.622 -7.917 -21.512 1.00 93.88 75 TYR A O 1
ATOM 632 N N . GLY A 1 76 ? 9.784 -9.950 -21.915 1.00 92.00 76 GLY A N 1
ATOM 633 C CA . GLY A 1 76 ? 11.068 -10.643 -21.774 1.00 92.00 76 GLY A CA 1
ATOM 634 C C . GLY A 1 76 ? 12.161 -10.130 -22.713 1.00 92.00 76 GLY A C 1
ATOM 635 O O . GLY A 1 76 ? 13.331 -10.150 -22.349 1.00 92.00 76 GLY A O 1
ATOM 636 N N . GLY A 1 77 ? 11.788 -9.617 -23.890 1.00 93.88 77 GLY A N 1
ATOM 637 C CA . GLY A 1 77 ? 12.729 -9.004 -24.834 1.00 93.88 77 GLY A CA 1
ATOM 638 C C . GLY A 1 77 ? 13.280 -7.643 -24.395 1.00 93.88 77 GLY A C 1
ATOM 639 O O . GLY A 1 77 ? 14.299 -7.219 -24.926 1.00 93.88 77 GLY A O 1
ATOM 640 N N . PHE A 1 78 ? 12.639 -6.988 -23.423 1.00 93.31 78 PHE A N 1
ATOM 641 C CA . PHE A 1 78 ? 12.989 -5.647 -22.936 1.00 93.31 78 PHE A CA 1
ATOM 642 C C . PHE A 1 78 ? 13.662 -5.672 -21.561 1.00 93.31 78 PHE A C 1
ATOM 644 O O . PHE A 1 78 ? 14.004 -4.632 -21.013 1.00 93.31 78 PHE A O 1
ATOM 651 N N . ILE A 1 79 ? 13.859 -6.861 -20.988 1.00 92.12 79 ILE A N 1
ATOM 652 C CA . ILE A 1 79 ? 14.504 -7.076 -19.688 1.00 92.12 79 ILE A CA 1
ATOM 653 C C . ILE A 1 79 ? 15.802 -6.258 -19.582 1.00 92.12 79 ILE A C 1
ATOM 655 O O . ILE A 1 79 ? 15.966 -5.501 -18.627 1.00 92.12 79 ILE A O 1
ATOM 659 N N . GLU A 1 80 ? 16.673 -6.342 -20.585 1.00 92.75 80 GLU A N 1
ATOM 660 C CA . GLU A 1 80 ? 17.986 -5.678 -20.598 1.00 92.75 80 GLU A CA 1
ATOM 661 C C . GLU A 1 80 ? 17.928 -4.151 -20.794 1.00 92.75 80 GLU A C 1
ATOM 663 O O . GLU A 1 80 ? 18.956 -3.487 -20.706 1.00 92.75 80 GLU A O 1
ATOM 668 N N . GLU A 1 81 ? 16.751 -3.569 -21.048 1.00 91.44 81 GLU A N 1
ATOM 669 C CA . GLU A 1 81 ? 16.585 -2.109 -21.128 1.00 91.44 81 GLU A CA 1
ATOM 670 C C . GLU A 1 81 ? 16.563 -1.443 -19.746 1.00 91.44 81 GLU A C 1
ATOM 672 O O . GLU A 1 81 ? 16.748 -0.232 -19.647 1.00 91.44 81 GLU A O 1
ATOM 677 N N . LEU A 1 82 ? 16.345 -2.226 -18.682 1.00 92.19 82 LEU A N 1
ATOM 678 C CA . LEU A 1 82 ? 16.358 -1.755 -17.300 1.00 92.19 82 LEU A CA 1
ATOM 679 C C . LEU A 1 82 ? 17.601 -2.243 -16.567 1.00 92.19 82 LEU A C 1
ATOM 681 O O . LEU A 1 82 ? 17.759 -3.440 -16.310 1.00 92.19 82 LEU A O 1
ATOM 685 N N . ASN A 1 83 ? 18.429 -1.298 -16.135 1.00 93.44 83 ASN A N 1
ATOM 686 C CA . ASN A 1 83 ? 19.552 -1.568 -15.258 1.00 93.44 83 ASN A CA 1
ATOM 687 C C . ASN A 1 83 ? 19.090 -1.652 -13.791 1.00 93.44 83 ASN A C 1
ATOM 689 O O . ASN A 1 83 ? 18.817 -0.642 -13.137 1.00 93.44 83 ASN A O 1
ATOM 693 N N . MET A 1 84 ? 19.036 -2.879 -13.272 1.00 93.00 84 MET A N 1
ATOM 694 C CA . MET A 1 84 ? 18.667 -3.201 -11.888 1.00 93.00 84 MET A CA 1
ATOM 695 C C . MET A 1 84 ? 19.891 -3.492 -10.992 1.00 93.00 84 MET A C 1
ATOM 697 O O . MET A 1 84 ? 19.735 -4.078 -9.922 1.00 93.00 84 MET A O 1
ATOM 701 N N . GLU A 1 85 ? 21.110 -3.131 -11.410 1.00 94.25 85 GLU A N 1
ATOM 702 C CA . GLU A 1 85 ? 22.328 -3.357 -10.618 1.00 94.25 85 GLU A CA 1
ATOM 703 C C . GLU A 1 85 ? 22.266 -2.657 -9.253 1.00 94.25 85 GLU A C 1
ATOM 705 O O . GLU A 1 85 ? 21.860 -1.500 -9.137 1.00 94.25 85 GLU A O 1
ATOM 710 N N . ASP A 1 86 ? 22.679 -3.368 -8.202 1.00 93.81 86 ASP A N 1
ATOM 711 C CA . ASP A 1 86 ? 22.630 -2.918 -6.804 1.00 93.81 86 ASP A CA 1
ATOM 712 C C . ASP A 1 86 ? 21.229 -2.527 -6.286 1.00 93.81 86 ASP A C 1
ATOM 714 O O . ASP A 1 86 ? 21.105 -1.950 -5.203 1.00 93.81 86 ASP A O 1
ATOM 718 N N . ILE A 1 87 ? 20.160 -2.862 -7.017 1.00 92.38 87 ILE A N 1
ATOM 719 C CA . ILE A 1 87 ? 18.785 -2.695 -6.549 1.00 92.38 87 ILE A CA 1
ATOM 720 C C . ILE A 1 87 ? 18.366 -3.963 -5.787 1.00 92.38 87 ILE A C 1
ATOM 722 O O . ILE A 1 87 ? 18.370 -5.052 -6.366 1.00 92.38 87 ILE A O 1
ATOM 726 N N . PRO A 1 88 ? 17.998 -3.868 -4.495 1.00 91.44 88 PRO A N 1
ATOM 727 C CA . PRO A 1 88 ? 17.508 -5.017 -3.742 1.00 91.44 88 PRO A CA 1
ATOM 728 C C . PRO A 1 88 ? 16.176 -5.518 -4.308 1.00 91.44 88 PRO A C 1
ATOM 730 O O . PRO A 1 88 ? 15.337 -4.731 -4.745 1.00 91.44 88 PRO A O 1
ATOM 733 N N . ILE A 1 89 ? 15.984 -6.836 -4.269 1.00 88.62 89 ILE A N 1
ATOM 734 C CA . ILE A 1 89 ? 14.781 -7.520 -4.751 1.00 88.62 89 ILE A CA 1
ATOM 735 C C . ILE A 1 89 ? 14.208 -8.352 -3.592 1.00 88.62 89 ILE A C 1
ATOM 737 O O . ILE A 1 89 ? 14.972 -9.096 -2.970 1.00 88.62 89 ILE 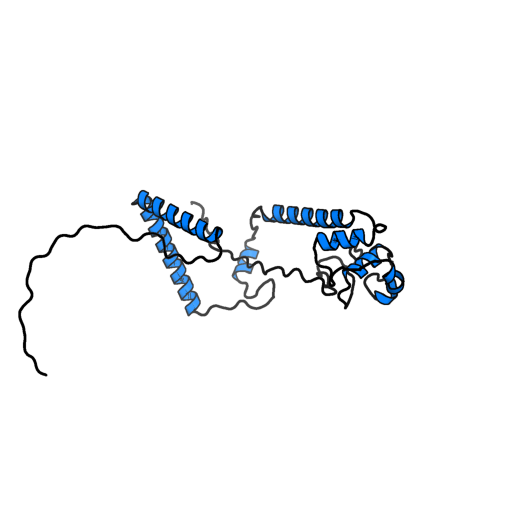A O 1
ATOM 741 N N . PRO A 1 90 ? 12.902 -8.242 -3.286 1.00 87.00 90 PRO A N 1
ATOM 742 C CA . PRO A 1 90 ? 11.939 -7.325 -3.901 1.00 87.00 90 PRO A CA 1
ATOM 743 C C . PRO A 1 90 ? 12.262 -5.855 -3.585 1.00 87.00 90 PRO A C 1
ATOM 745 O O . PRO A 1 90 ? 12.832 -5.550 -2.537 1.00 87.00 90 PRO A O 1
ATOM 748 N N . VAL A 1 91 ? 11.921 -4.944 -4.506 1.00 85.50 91 VAL A N 1
ATOM 749 C CA . VAL A 1 91 ? 12.273 -3.517 -4.390 1.00 85.50 91 VAL A CA 1
ATOM 750 C C . VAL A 1 91 ? 11.511 -2.895 -3.214 1.00 85.50 91 VAL A C 1
ATOM 752 O O . VAL A 1 91 ? 10.284 -2.795 -3.279 1.00 85.50 91 VAL A O 1
ATOM 755 N N . PRO A 1 92 ? 12.188 -2.474 -2.130 1.00 81.81 92 PRO A N 1
ATOM 756 C CA . PRO A 1 92 ? 11.523 -1.873 -0.988 1.00 81.81 92 PRO A CA 1
ATOM 757 C C . PRO A 1 92 ? 11.083 -0.445 -1.317 1.00 81.81 92 PRO A C 1
ATOM 759 O O . PRO A 1 92 ? 11.744 0.270 -2.073 1.00 81.81 92 PRO A O 1
ATOM 762 N N . VAL A 1 93 ? 10.010 0.010 -0.667 1.00 76.56 93 VAL A N 1
ATOM 763 C CA . VAL A 1 93 ? 9.579 1.411 -0.729 1.00 76.56 93 VAL A CA 1
ATOM 764 C C . VAL A 1 93 ? 10.575 2.272 0.048 1.00 76.56 93 VAL A C 1
ATOM 766 O O . VAL A 1 93 ? 10.480 2.409 1.264 1.00 76.56 93 VAL A O 1
ATOM 769 N N . SER A 1 94 ? 11.594 2.781 -0.647 1.00 79.25 94 SER A N 1
ATOM 770 C CA . SER A 1 94 ? 12.754 3.424 -0.029 1.00 79.25 94 SER A CA 1
ATOM 771 C C . SER A 1 94 ? 13.385 4.446 -0.972 1.00 79.25 94 SER A C 1
ATOM 773 O O . SER A 1 94 ? 13.919 4.085 -2.021 1.00 79.25 94 SER A O 1
ATOM 775 N N . THR A 1 95 ? 13.377 5.726 -0.583 1.00 80.75 95 THR A N 1
ATOM 776 C CA . THR A 1 95 ? 13.939 6.830 -1.382 1.00 80.75 95 THR A CA 1
ATOM 777 C C . THR A 1 95 ? 15.387 6.584 -1.844 1.00 80.75 95 THR A C 1
ATOM 779 O O . THR A 1 95 ? 15.678 6.873 -3.002 1.00 80.75 95 THR A O 1
ATOM 782 N N . PRO A 1 96 ? 16.310 6.031 -1.025 1.00 87.00 96 PRO A N 1
ATOM 783 C CA . PRO A 1 96 ? 17.653 5.678 -1.495 1.00 87.00 96 PRO A CA 1
ATOM 784 C C . PRO A 1 96 ? 17.684 4.652 -2.637 1.00 87.00 96 PRO A C 1
ATOM 786 O O . PRO A 1 96 ? 18.425 4.841 -3.598 1.00 87.00 96 PRO A O 1
ATOM 789 N N . VAL A 1 97 ? 16.882 3.584 -2.554 1.00 87.38 97 VAL A N 1
ATOM 790 C CA . VAL A 1 97 ? 16.821 2.538 -3.596 1.00 87.38 97 VAL A CA 1
ATOM 791 C C . VAL A 1 97 ? 16.274 3.111 -4.899 1.00 87.38 97 VAL A C 1
ATOM 793 O O . VAL A 1 97 ? 16.771 2.844 -5.987 1.00 87.38 97 VAL A O 1
ATOM 796 N N . TYR A 1 98 ? 15.273 3.958 -4.759 1.00 85.38 98 TYR A N 1
ATOM 797 C CA . TYR A 1 98 ? 14.622 4.688 -5.823 1.00 85.38 98 TYR A CA 1
ATOM 798 C C . TYR A 1 98 ? 15.552 5.656 -6.562 1.00 85.38 98 TYR A C 1
ATOM 800 O O . TYR A 1 98 ? 15.657 5.579 -7.785 1.00 85.38 98 TYR A O 1
ATOM 808 N N . LYS A 1 99 ? 16.326 6.471 -5.838 1.00 86.44 99 LYS A N 1
ATOM 809 C CA . LYS A 1 99 ? 17.364 7.316 -6.450 1.00 86.44 99 LYS A CA 1
ATOM 810 C C . LYS A 1 99 ? 18.404 6.491 -7.201 1.00 86.44 99 LYS A C 1
ATOM 812 O O . LYS A 1 99 ? 18.764 6.833 -8.319 1.00 86.44 99 LYS A O 1
ATOM 817 N N . LYS A 1 100 ? 18.839 5.372 -6.617 1.00 90.94 100 LYS A N 1
ATOM 818 C CA . LYS A 1 100 ? 19.786 4.458 -7.265 1.00 90.94 100 LYS A CA 1
ATOM 819 C C . LYS A 1 100 ? 19.223 3.884 -8.572 1.00 90.94 100 LYS A C 1
ATOM 821 O O . LYS A 1 100 ? 19.953 3.777 -9.553 1.00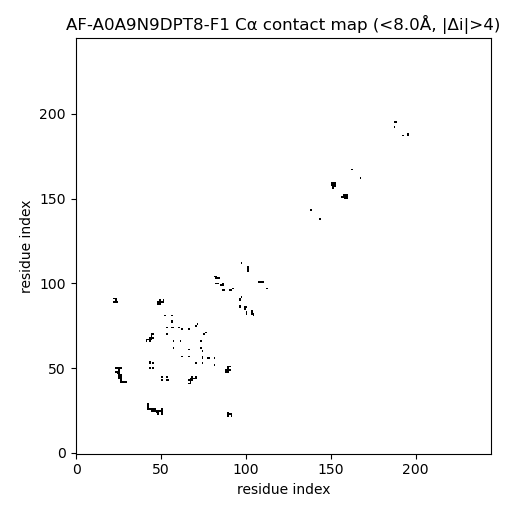 90.94 100 LYS A O 1
ATOM 826 N N . PHE A 1 101 ? 17.931 3.557 -8.614 1.00 90.75 101 PHE A N 1
ATOM 827 C CA . PHE A 1 101 ? 17.271 3.104 -9.840 1.00 90.75 101 PHE A CA 1
ATOM 828 C C . PHE A 1 101 ? 17.257 4.192 -10.926 1.00 90.75 101 PHE A C 1
ATOM 830 O O . PHE A 1 101 ? 17.574 3.894 -12.076 1.00 90.75 101 PHE A O 1
ATOM 837 N N . GLU A 1 102 ? 16.945 5.441 -10.574 1.00 88.69 102 GLU A N 1
ATOM 838 C CA . GLU A 1 102 ? 16.983 6.574 -11.513 1.00 88.69 102 GLU A CA 1
ATOM 839 C C . GLU A 1 102 ? 18.410 6.857 -12.017 1.00 88.69 102 GLU A C 1
ATOM 841 O O . GLU A 1 102 ? 18.611 7.056 -13.213 1.00 88.69 102 GLU A O 1
ATOM 846 N N . GLU A 1 103 ? 19.418 6.797 -11.138 1.00 90.69 103 GLU A N 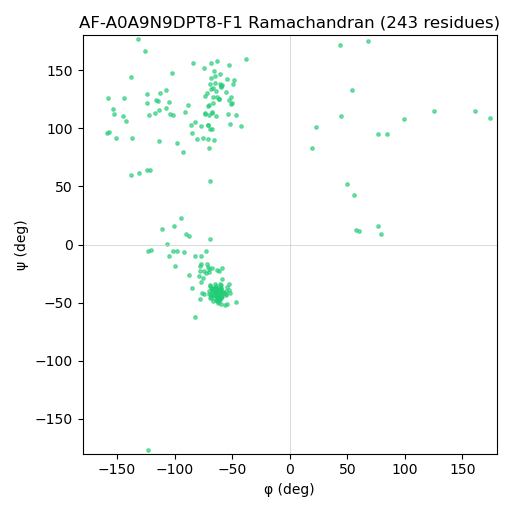1
ATOM 847 C CA . GLU A 1 103 ? 20.840 6.937 -11.497 1.00 90.69 103 GLU A CA 1
ATOM 848 C C . GLU A 1 103 ? 21.302 5.857 -12.483 1.00 90.69 103 GLU A C 1
ATOM 850 O O . GLU A 1 103 ? 22.053 6.143 -13.417 1.00 90.69 103 GLU A O 1
ATOM 855 N N . ASN A 1 104 ? 20.850 4.616 -12.286 1.00 92.56 104 ASN A N 1
ATOM 856 C CA . ASN A 1 104 ? 21.151 3.505 -13.182 1.00 92.56 104 ASN A CA 1
ATOM 857 C C . ASN A 1 104 ? 20.437 3.637 -14.545 1.00 92.56 104 ASN A C 1
ATOM 859 O O . ASN A 1 104 ? 20.899 3.049 -15.524 1.00 92.56 104 ASN A O 1
ATOM 863 N N . ASN A 1 105 ? 19.324 4.379 -14.613 1.00 90.06 105 ASN A N 1
ATOM 864 C CA . ASN A 1 105 ? 18.435 4.470 -15.776 1.00 90.06 105 ASN A CA 1
ATOM 865 C C . ASN A 1 105 ? 18.096 5.932 -16.152 1.00 90.06 105 ASN A C 1
ATOM 867 O O . ASN A 1 105 ? 16.921 6.313 -16.161 1.00 90.06 105 ASN A O 1
ATOM 871 N N . PRO A 1 106 ? 19.092 6.765 -16.512 1.00 87.38 106 PRO A N 1
ATOM 872 C CA . PRO A 1 106 ? 18.902 8.209 -16.695 1.00 87.38 106 PRO A CA 1
ATOM 873 C C . PRO A 1 106 ? 17.932 8.589 -17.830 1.00 87.38 106 PRO A C 1
ATOM 875 O O . PRO A 1 106 ? 17.367 9.680 -17.823 1.00 87.38 106 PRO A O 1
ATOM 878 N N . GLU A 1 107 ? 17.707 7.694 -18.795 1.00 83.38 107 GLU A N 1
ATOM 879 C CA . GLU A 1 107 ? 16.836 7.925 -19.957 1.00 83.38 107 GLU A CA 1
ATOM 880 C C . GLU A 1 107 ? 15.335 7.691 -19.664 1.00 83.38 107 GLU A C 1
ATOM 882 O O . GLU A 1 107 ? 14.485 8.039 -20.481 1.00 83.38 107 GLU A O 1
ATOM 887 N N . ILE A 1 108 ? 14.975 7.122 -18.502 1.00 78.25 108 ILE A N 1
ATOM 888 C CA . ILE A 1 108 ? 13.606 6.644 -18.189 1.00 78.25 108 ILE A CA 1
ATOM 889 C C . ILE A 1 108 ? 12.697 7.741 -17.591 1.00 78.25 108 ILE A C 1
ATOM 891 O O . ILE A 1 108 ? 11.529 7.505 -17.298 1.00 78.25 108 ILE A O 1
ATOM 895 N N . SER A 1 109 ? 13.188 8.986 -17.567 1.00 64.81 109 SER A N 1
ATOM 896 C CA . SER A 1 109 ? 12.605 10.214 -16.996 1.00 64.81 109 SER A CA 1
ATOM 897 C C . SER A 1 109 ? 13.183 10.536 -15.617 1.00 64.81 109 SER A C 1
ATOM 899 O O . SER A 1 109 ? 12.784 9.900 -14.639 1.00 64.81 109 SER A O 1
ATOM 901 N N . PRO A 1 110 ? 14.024 11.582 -15.497 1.00 62.66 110 PRO A N 1
ATOM 902 C CA . PRO A 1 110 ? 14.389 12.108 -14.189 1.00 62.66 110 PRO A CA 1
ATOM 903 C C . PRO A 1 110 ? 13.107 12.575 -13.477 1.00 62.66 110 PRO A C 1
ATOM 905 O O . PRO A 1 110 ? 12.213 13.161 -14.099 1.00 62.66 110 PRO A O 1
ATOM 908 N N . ASP A 1 111 ? 12.975 12.252 -12.194 1.00 66.69 111 ASP A N 1
ATOM 909 C CA . ASP A 1 111 ? 11.919 12.714 -11.281 1.00 66.69 111 ASP A CA 1
ATOM 910 C C . ASP A 1 111 ? 10.562 11.992 -11.391 1.00 66.69 111 ASP A C 1
ATOM 912 O O . ASP A 1 111 ? 9.573 12.426 -10.786 1.00 66.69 111 ASP A O 1
ATOM 916 N N . ALA A 1 112 ? 10.457 10.896 -12.153 1.00 66.75 112 ALA A N 1
ATOM 917 C CA . ALA A 1 112 ? 9.221 10.103 -12.195 1.00 66.75 112 ALA A CA 1
ATOM 918 C C . ALA A 1 112 ? 8.854 9.561 -10.802 1.00 66.75 112 ALA A C 1
ATOM 920 O O . ALA A 1 112 ? 7.679 9.493 -10.431 1.00 66.75 112 ALA A O 1
ATOM 921 N N . LEU A 1 113 ? 9.872 9.223 -10.019 1.00 67.19 113 LEU A N 1
ATOM 922 C CA . LEU A 1 113 ? 9.736 8.603 -8.714 1.00 67.19 113 LEU A CA 1
ATOM 923 C C . LEU A 1 113 ? 9.513 9.621 -7.607 1.00 67.19 113 LEU A C 1
ATOM 925 O O . LEU A 1 113 ? 8.683 9.385 -6.734 1.00 67.19 113 LEU A O 1
ATOM 929 N N . GLU A 1 114 ? 10.176 10.776 -7.696 1.00 70.25 114 GLU A N 1
ATOM 930 C CA . GLU A 1 114 ? 9.864 11.934 -6.859 1.00 70.25 114 GLU A CA 1
ATOM 931 C C . GLU A 1 114 ? 8.378 12.285 -6.994 1.00 70.25 114 GLU A C 1
ATOM 933 O O . GLU A 1 114 ? 7.656 12.290 -6.003 1.00 70.25 114 GLU A O 1
ATOM 938 N N . LYS A 1 115 ? 7.871 12.420 -8.227 1.00 72.69 115 LYS A N 1
ATOM 939 C CA . LYS A 1 115 ? 6.445 12.692 -8.477 1.00 72.69 115 LYS A CA 1
ATOM 940 C C . LYS A 1 115 ? 5.517 11.602 -7.943 1.00 72.69 115 LYS A C 1
ATOM 942 O O . LYS A 1 115 ? 4.436 11.917 -7.448 1.00 72.69 115 LYS A O 1
ATOM 947 N N . PHE A 1 116 ? 5.898 10.330 -8.069 1.00 72.44 116 PHE A N 1
ATOM 948 C CA . PHE A 1 116 ? 5.096 9.216 -7.563 1.00 72.44 116 PHE A CA 1
ATOM 949 C C . PHE A 1 116 ? 5.011 9.226 -6.034 1.00 72.44 116 PHE A C 1
ATOM 951 O O . PHE A 1 116 ? 3.912 9.143 -5.486 1.00 72.44 116 PHE A O 1
ATOM 958 N N . VAL A 1 117 ? 6.153 9.367 -5.355 1.00 72.69 117 VAL A N 1
ATOM 959 C CA . VAL A 1 117 ? 6.221 9.416 -3.891 1.00 72.69 117 VAL A CA 1
ATOM 960 C C . VAL A 1 117 ? 5.480 10.642 -3.367 1.00 72.69 117 VAL A C 1
ATOM 962 O O . VAL A 1 117 ? 4.615 10.478 -2.514 1.00 72.69 117 VAL A O 1
ATOM 965 N N . THR A 1 118 ? 5.714 11.829 -3.939 1.00 73.69 118 THR A N 1
ATOM 966 C CA . THR A 1 118 ? 4.990 13.055 -3.566 1.00 73.69 118 THR A CA 1
ATOM 967 C C . THR A 1 118 ? 3.484 12.866 -3.686 1.00 73.69 118 THR A C 1
ATOM 969 O O . THR A 1 118 ? 2.749 13.229 -2.777 1.00 73.69 118 THR A O 1
ATOM 972 N N . LYS A 1 119 ? 3.007 12.224 -4.758 1.00 74.19 119 LYS A N 1
ATOM 973 C CA . LYS A 1 119 ? 1.575 11.973 -4.924 1.00 74.19 119 LYS A CA 1
ATOM 974 C C . LYS A 1 119 ? 1.012 11.006 -3.878 1.00 74.19 119 LYS A C 1
ATOM 976 O O . LYS A 1 119 ? -0.104 11.207 -3.418 1.00 74.19 119 LYS A O 1
ATOM 981 N N . ILE A 1 120 ? 1.755 9.968 -3.486 1.00 76.31 120 ILE A N 1
ATOM 982 C CA . ILE A 1 120 ? 1.334 9.077 -2.390 1.00 76.31 120 ILE A CA 1
ATOM 983 C C . ILE A 1 120 ? 1.283 9.837 -1.065 1.00 76.31 120 ILE A C 1
ATOM 985 O O . ILE A 1 120 ? 0.336 9.661 -0.304 1.00 76.31 120 ILE A O 1
ATOM 989 N N . GLU A 1 121 ? 2.288 10.662 -0.784 1.00 76.00 121 GLU A N 1
ATOM 990 C CA . GLU A 1 121 ? 2.348 11.469 0.436 1.00 76.00 121 GLU A CA 1
ATOM 991 C C . GLU A 1 121 ? 1.206 12.496 0.494 1.00 76.00 121 GLU A C 1
ATOM 993 O O . GLU A 1 121 ? 0.598 12.664 1.550 1.00 76.00 121 GLU A O 1
ATOM 998 N N . GLU A 1 122 ? 0.856 13.117 -0.637 1.00 77.88 122 GLU A N 1
ATOM 999 C CA . GLU A 1 122 ? -0.314 13.994 -0.775 1.00 77.88 122 GLU A CA 1
ATOM 1000 C C . GLU A 1 122 ? -1.626 13.246 -0.489 1.00 77.88 122 GLU A C 1
ATOM 1002 O O . GLU A 1 122 ? -2.436 13.709 0.311 1.00 77.88 122 GLU A O 1
ATOM 1007 N N . GLU A 1 123 ? -1.836 12.066 -1.084 1.00 77.81 123 GLU A N 1
ATOM 1008 C CA . GLU A 1 123 ? -3.035 11.254 -0.818 1.00 77.81 123 GLU A CA 1
ATOM 1009 C C . GLU A 1 123 ? -3.093 10.774 0.641 1.00 77.81 123 GLU A C 1
ATOM 1011 O O . GLU A 1 123 ? -4.161 10.767 1.253 1.00 77.81 123 GLU A O 1
ATOM 1016 N N . LEU A 1 124 ? -1.949 10.410 1.232 1.00 76.19 124 LEU A N 1
ATOM 1017 C CA . LEU A 1 124 ? -1.866 10.052 2.648 1.00 76.19 124 LEU A CA 1
ATOM 1018 C C . LEU A 1 124 ? -2.269 11.231 3.539 1.00 76.19 124 LEU A C 1
ATOM 1020 O O . LEU A 1 124 ? -3.022 11.033 4.493 1.00 76.19 124 LEU A O 1
ATOM 1024 N N . ALA A 1 125 ? -1.795 12.439 3.229 1.00 77.19 125 ALA A N 1
ATOM 1025 C CA . ALA A 1 125 ? -2.160 13.647 3.959 1.00 77.19 125 ALA A CA 1
ATOM 1026 C C . ALA A 1 125 ? -3.669 13.926 3.863 1.00 77.19 125 ALA A C 1
ATOM 1028 O O . ALA A 1 125 ? -4.291 14.192 4.889 1.00 77.19 125 ALA A O 1
ATOM 1029 N N . ASN A 1 126 ? -4.269 13.771 2.676 1.00 80.50 126 ASN A N 1
ATOM 1030 C CA . ASN A 1 126 ? -5.715 13.926 2.480 1.00 80.50 126 ASN A CA 1
ATOM 1031 C C . ASN A 1 126 ? -6.514 12.918 3.322 1.00 80.50 126 ASN A C 1
ATOM 1033 O O . ASN A 1 126 ? -7.456 13.290 4.014 1.00 80.50 126 ASN A O 1
ATOM 1037 N N . ILE A 1 127 ? -6.109 11.641 3.326 1.00 75.94 127 ILE A N 1
ATOM 1038 C CA . ILE A 1 127 ? -6.759 10.605 4.145 1.00 75.94 127 ILE A CA 1
ATOM 1039 C C . ILE A 1 127 ? -6.631 10.938 5.636 1.00 75.94 127 ILE A C 1
ATOM 1041 O O . ILE A 1 127 ? -7.582 10.771 6.395 1.00 75.94 127 ILE A O 1
ATOM 1045 N N . GLN A 1 128 ? -5.461 11.400 6.080 1.00 78.69 128 GLN A N 1
ATOM 1046 C CA . GLN A 1 128 ? -5.254 11.796 7.472 1.00 78.69 128 GLN A CA 1
ATOM 1047 C C . GLN A 1 128 ? -6.104 13.008 7.857 1.00 78.69 128 GLN A C 1
ATOM 1049 O O . GLN A 1 128 ? -6.625 13.037 8.969 1.00 78.69 128 GLN A O 1
ATOM 1054 N N . GLU A 1 129 ? -6.269 13.979 6.957 1.00 84.06 129 GLU A N 1
ATOM 1055 C CA . GLU A 1 129 ? -7.164 15.121 7.148 1.00 84.06 129 GLU A CA 1
ATOM 1056 C C . GLU A 1 129 ? -8.619 14.657 7.287 1.00 84.06 129 GLU A C 1
ATOM 1058 O O . GLU A 1 129 ? -9.260 14.979 8.291 1.00 84.06 129 GLU A O 1
ATOM 1063 N N . ASP A 1 130 ? -9.100 13.819 6.366 1.00 74.62 130 ASP A N 1
ATOM 1064 C CA . ASP A 1 130 ? -10.453 13.251 6.398 1.00 74.62 130 ASP A CA 1
ATOM 1065 C C . ASP A 1 130 ? -10.715 12.462 7.691 1.00 74.62 130 ASP A C 1
ATOM 1067 O O . ASP A 1 130 ? -11.784 12.569 8.292 1.00 74.62 130 ASP A O 1
ATOM 1071 N N . LEU A 1 131 ? -9.726 11.691 8.155 1.00 76.81 131 LEU A N 1
ATOM 1072 C CA . LEU A 1 131 ? -9.817 10.910 9.391 1.00 76.81 131 LEU A CA 1
ATOM 1073 C C . LEU A 1 131 ? -9.626 11.753 10.662 1.00 76.81 131 LEU A C 1
ATOM 1075 O O . LEU A 1 131 ? -9.990 11.301 11.749 1.00 76.81 131 LEU A O 1
ATOM 1079 N N . SER A 1 132 ? -9.051 12.956 10.561 1.00 78.69 132 SER A N 1
ATOM 1080 C CA . SER A 1 132 ? -8.820 13.838 11.713 1.00 78.69 132 SER A CA 1
ATOM 1081 C C . SER A 1 132 ? -10.110 14.465 12.245 1.00 78.69 132 SER A C 1
ATOM 1083 O O . SER A 1 132 ? -10.190 14.807 13.429 1.00 78.69 132 SER A O 1
ATOM 1085 N N . ALA A 1 133 ? -11.129 14.586 11.393 1.00 80.00 133 ALA A N 1
ATOM 1086 C CA . ALA A 1 133 ? -12.443 15.072 11.769 1.00 80.00 133 ALA A CA 1
ATOM 1087 C C . ALA A 1 133 ? -13.341 13.892 12.188 1.00 80.00 133 ALA A C 1
ATOM 1089 O O . ALA A 1 133 ? -13.692 13.061 11.349 1.00 80.00 133 ALA A O 1
ATOM 1090 N N . PRO A 1 134 ? -13.765 13.792 13.463 1.00 67.88 134 PRO A N 1
ATOM 1091 C CA . PRO A 1 134 ? -14.734 12.781 13.860 1.00 67.88 134 PRO A CA 1
ATOM 1092 C C . PRO A 1 134 ? -16.060 13.044 13.138 1.00 67.88 134 PRO A C 1
ATOM 1094 O O . PRO A 1 134 ? -16.751 14.025 13.415 1.00 67.88 134 PRO A O 1
ATOM 1097 N N . ALA A 1 135 ? -16.410 12.170 12.197 1.00 72.62 135 ALA A N 1
ATOM 1098 C CA . ALA A 1 135 ? -17.711 12.208 11.550 1.00 72.62 135 ALA A CA 1
ATOM 1099 C C . ALA A 1 135 ? -18.797 11.815 12.561 1.00 72.62 135 ALA A C 1
ATOM 1101 O O . ALA A 1 135 ? -18.665 10.815 13.273 1.00 72.62 135 ALA A O 1
ATOM 1102 N N . GLU A 1 136 ? -19.890 12.581 12.615 1.00 72.75 136 GLU A N 1
ATOM 1103 C CA . GLU A 1 136 ? -21.064 12.159 13.376 1.00 72.75 136 GLU A CA 1
ATOM 1104 C C . GLU A 1 136 ? -21.603 10.852 12.789 1.00 72.75 136 GLU A C 1
ATOM 1106 O O . GLU A 1 136 ? -21.891 10.743 11.594 1.00 72.75 136 GLU A O 1
ATOM 1111 N N . MET A 1 137 ? -21.741 9.840 13.643 1.00 67.12 137 MET A N 1
ATOM 1112 C CA . MET A 1 137 ? -22.320 8.566 13.249 1.00 67.12 137 MET A CA 1
ATOM 1113 C C . MET A 1 137 ? -23.823 8.751 13.018 1.00 67.12 137 MET A C 1
ATOM 1115 O O . MET A 1 137 ? -24.610 8.810 13.961 1.00 67.12 137 MET A O 1
ATOM 1119 N N . ILE A 1 138 ? -24.238 8.823 11.754 1.00 73.62 138 ILE A N 1
ATOM 1120 C CA . ILE A 1 138 ? -25.657 8.842 11.390 1.00 73.62 138 ILE A CA 1
ATOM 1121 C C . ILE A 1 138 ? -26.173 7.402 11.428 1.00 73.62 138 ILE A C 1
ATOM 1123 O O . ILE A 1 138 ? -26.099 6.675 10.440 1.00 73.62 138 ILE A O 1
ATOM 1127 N N . MET A 1 139 ? -26.685 6.983 12.583 1.00 74.75 139 MET A N 1
ATOM 1128 C CA . MET A 1 139 ? -27.311 5.674 12.760 1.00 74.75 139 MET A CA 1
ATOM 1129 C C . MET A 1 139 ? -28.829 5.840 12.810 1.00 74.75 139 MET A C 1
ATOM 1131 O O . MET A 1 139 ? -29.375 6.429 13.745 1.00 74.75 139 MET A O 1
ATOM 1135 N N . ALA A 1 140 ? -29.537 5.335 11.796 1.00 86.31 140 ALA A N 1
ATOM 1136 C CA . ALA A 1 140 ? -30.992 5.321 11.842 1.00 86.31 140 ALA A CA 1
ATOM 1137 C C . ALA A 1 140 ? -31.471 4.341 12.925 1.00 86.31 140 ALA A C 1
ATOM 1139 O O . ALA A 1 140 ? -30.792 3.369 13.257 1.00 86.31 140 ALA A O 1
ATOM 1140 N N . LEU A 1 141 ? -32.688 4.538 13.444 1.00 84.94 141 LEU A N 1
ATOM 1141 C CA . LEU A 1 141 ? -33.250 3.656 14.476 1.00 84.94 141 LEU A CA 1
ATOM 1142 C C . LEU A 1 141 ? -33.252 2.176 14.044 1.00 84.94 141 LEU A C 1
ATOM 1144 O O . LEU A 1 141 ? -33.005 1.289 14.858 1.00 84.94 141 LEU A O 1
ATOM 1148 N N . GLY A 1 142 ? -33.500 1.904 12.758 1.00 85.31 142 GLY A N 1
ATOM 1149 C CA . GLY A 1 142 ? -33.432 0.550 12.202 1.00 85.31 142 GLY A CA 1
ATOM 1150 C C . GLY A 1 142 ? -32.022 -0.050 12.226 1.00 85.31 142 GLY A C 1
ATOM 1151 O O . GLY A 1 142 ? -31.865 -1.232 12.543 1.00 85.31 142 GLY A O 1
ATOM 1152 N N . ASP A 1 143 ? -31.001 0.764 11.962 1.00 81.88 143 ASP A N 1
ATOM 1153 C CA . ASP A 1 143 ? -29.600 0.340 11.970 1.00 81.88 143 ASP A CA 1
ATOM 1154 C C . ASP A 1 143 ? -29.131 0.051 13.396 1.00 81.88 143 ASP A C 1
ATOM 1156 O O . ASP A 1 143 ? -28.510 -0.981 13.631 1.00 81.88 143 ASP A O 1
ATOM 1160 N N . LEU A 1 144 ? -29.538 0.873 14.370 1.00 79.12 144 LEU A N 1
ATOM 1161 C CA . LEU A 1 144 ? -29.252 0.647 15.790 1.00 79.12 144 LEU A CA 1
ATOM 1162 C C . LEU A 1 144 ? -29.853 -0.671 16.291 1.00 79.12 144 LEU A C 1
ATOM 1164 O O . LEU A 1 144 ? -29.214 -1.437 17.014 1.00 79.12 144 LEU A O 1
ATOM 1168 N N . VAL A 1 145 ? -31.093 -0.968 15.892 1.00 82.88 145 VAL A N 1
ATOM 1169 C CA . VAL A 1 145 ? -31.742 -2.242 16.232 1.00 82.88 145 VAL A CA 1
ATOM 1170 C C . VAL A 1 145 ? -31.000 -3.419 15.599 1.00 82.88 145 VAL A C 1
ATOM 1172 O O . VAL A 1 145 ? -30.888 -4.473 16.225 1.00 82.88 145 VAL A O 1
ATOM 1175 N N . THR A 1 146 ? -30.502 -3.250 14.376 1.00 83.19 146 THR A N 1
ATOM 1176 C CA . THR A 1 146 ? -29.743 -4.283 13.661 1.00 83.19 146 THR A CA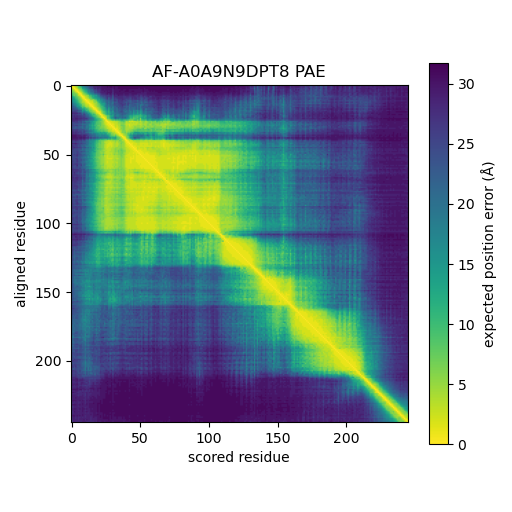 1
ATOM 1177 C C . THR A 1 146 ? -28.382 -4.513 14.313 1.00 83.19 146 THR A C 1
ATOM 1179 O O . THR A 1 146 ? -28.033 -5.657 14.591 1.00 83.19 146 THR A O 1
ATOM 1182 N N . TYR A 1 147 ? -27.663 -3.438 14.637 1.00 81.81 147 TYR A N 1
ATOM 1183 C CA . TYR A 1 147 ? -26.387 -3.461 15.344 1.00 81.81 147 TYR A CA 1
ATOM 1184 C C . TYR A 1 147 ? -26.500 -4.193 16.688 1.00 81.81 147 TYR A C 1
ATOM 1186 O O . TYR A 1 147 ? -25.794 -5.169 16.924 1.00 81.81 147 TYR A O 1
ATOM 1194 N N . ASN A 1 148 ? -27.469 -3.813 17.526 1.00 80.50 148 ASN A N 1
ATOM 1195 C CA . ASN A 1 148 ? -27.655 -4.407 18.855 1.00 80.50 148 ASN A CA 1
ATOM 1196 C C . ASN A 1 148 ? -28.098 -5.880 18.832 1.00 80.50 148 ASN A C 1
ATOM 1198 O O . ASN A 1 148 ? -27.968 -6.584 19.833 1.00 80.50 148 ASN A O 1
ATOM 1202 N N . LYS A 1 149 ? -28.657 -6.355 17.713 1.00 85.00 149 LYS A N 1
ATOM 1203 C CA . LYS A 1 149 ? -29.072 -7.755 17.533 1.00 85.00 149 LYS A CA 1
ATOM 1204 C C . LYS A 1 149 ? -28.042 -8.596 16.782 1.00 85.00 149 LYS A C 1
ATOM 1206 O O . LYS A 1 149 ? -28.267 -9.797 16.632 1.00 85.00 149 LYS A O 1
ATOM 1211 N N . ALA A 1 150 ? -26.962 -7.995 16.285 1.00 85.12 150 ALA A N 1
ATOM 1212 C CA . ALA A 1 150 ? -25.972 -8.696 15.487 1.00 85.12 150 ALA A CA 1
ATOM 1213 C C . ALA A 1 150 ? -25.291 -9.795 16.314 1.00 85.12 150 ALA A C 1
ATOM 1215 O O . ALA A 1 150 ? -24.765 -9.555 17.399 1.00 85.12 150 ALA A O 1
ATOM 1216 N N . THR A 1 151 ? -25.300 -11.017 15.787 1.00 86.94 151 THR A N 1
ATOM 1217 C CA . THR A 1 151 ? -24.622 -12.176 16.386 1.00 86.94 151 THR A CA 1
ATOM 1218 C C . THR A 1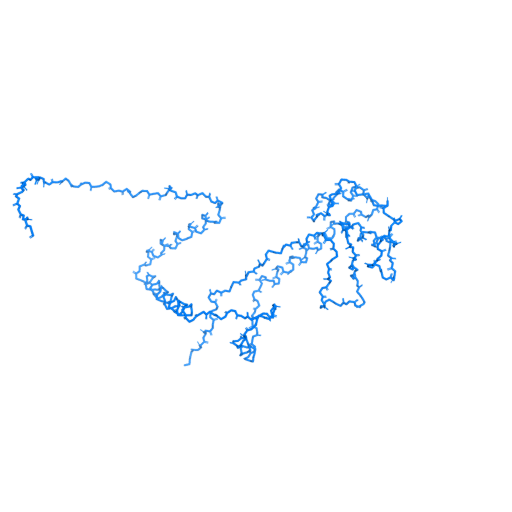 151 ? -23.305 -12.508 15.704 1.00 86.94 151 THR A C 1
ATOM 1220 O O . THR A 1 151 ? -22.586 -13.378 16.186 1.00 86.94 151 THR A O 1
ATOM 1223 N N . ASP A 1 152 ? -22.983 -11.813 14.616 1.00 87.06 152 ASP A N 1
ATOM 1224 C CA . ASP A 1 152 ? -21.871 -12.118 13.728 1.00 87.06 152 ASP A CA 1
ATOM 1225 C C . ASP A 1 152 ? -21.147 -10.832 13.313 1.00 87.06 152 ASP A C 1
ATOM 1227 O O . ASP A 1 152 ? -21.759 -9.782 13.097 1.00 87.06 152 ASP A O 1
ATOM 1231 N N . CYS A 1 153 ? -19.828 -10.927 13.173 1.00 79.69 153 CYS A N 1
ATOM 1232 C CA . CYS A 1 153 ? -18.959 -9.839 12.761 1.00 79.69 153 CYS A CA 1
ATOM 1233 C C . CYS A 1 153 ? -19.239 -9.442 11.313 1.00 79.69 153 CYS A C 1
ATOM 1235 O O . CYS A 1 153 ? -19.173 -10.258 10.392 1.00 79.69 153 CYS A O 1
ATOM 1237 N N . TRP A 1 154 ? -19.484 -8.155 11.077 1.00 77.06 154 TRP A N 1
ATOM 1238 C CA . TRP A 1 154 ? -19.776 -7.672 9.732 1.00 77.06 154 TRP A CA 1
ATOM 1239 C C . TRP A 1 154 ? -18.560 -7.717 8.790 1.00 77.06 154 TRP A C 1
ATOM 1241 O O . TRP A 1 154 ? -18.754 -7.792 7.576 1.00 77.06 154 TRP A O 1
ATOM 1251 N N . ILE A 1 155 ? -17.335 -7.756 9.329 1.00 76.12 155 ILE A N 1
ATOM 1252 C CA . ILE A 1 155 ? -16.085 -7.838 8.556 1.00 76.12 155 ILE A CA 1
ATOM 1253 C C . ILE A 1 155 ? -15.798 -9.288 8.149 1.00 76.12 155 ILE A C 1
ATOM 1255 O O . ILE A 1 155 ? -15.800 -9.609 6.965 1.00 76.12 155 ILE A O 1
ATOM 1259 N N . CYS A 1 156 ? -15.592 -10.185 9.119 1.00 81.44 156 CYS A N 1
ATOM 1260 C CA . CYS A 1 156 ? -15.174 -11.565 8.840 1.00 81.44 156 CYS A CA 1
ATOM 1261 C C . CYS A 1 156 ? -16.334 -12.558 8.678 1.00 81.44 156 CYS A C 1
ATOM 1263 O O . CYS A 1 156 ? -16.097 -13.716 8.345 1.00 81.44 156 CYS A O 1
ATOM 1265 N N . LYS A 1 157 ? -17.579 -12.127 8.926 1.00 85.19 157 LYS A N 1
ATOM 1266 C CA . LYS A 1 157 ? -18.801 -12.956 8.898 1.00 85.19 157 LYS A CA 1
ATOM 1267 C C . LYS A 1 157 ? -18.809 -14.124 9.895 1.00 85.19 157 LYS A C 1
ATOM 1269 O O . LYS A 1 157 ? -19.670 -14.991 9.800 1.00 85.19 157 LYS A O 1
ATOM 1274 N N . GLY A 1 158 ? -17.866 -14.152 10.837 1.00 83.00 158 GLY A N 1
ATOM 1275 C CA . GLY A 1 158 ? -17.819 -15.135 11.917 1.00 83.00 158 GLY A CA 1
ATOM 1276 C C . GLY A 1 158 ? -18.698 -14.735 13.108 1.00 83.00 158 GLY A C 1
ATOM 1277 O O . GLY A 1 158 ? -18.937 -13.542 13.300 1.00 83.00 158 GLY A O 1
ATOM 1278 N N . PRO A 1 159 ? -19.142 -15.696 13.934 1.00 85.44 159 PRO A N 1
ATOM 1279 C CA . PRO A 1 159 ? -19.978 -15.414 15.094 1.00 85.44 159 PRO A CA 1
ATOM 1280 C C . PRO A 1 159 ? -19.205 -14.647 16.166 1.00 85.44 159 PRO A C 1
ATOM 1282 O O . PRO A 1 159 ? -18.031 -14.922 16.427 1.00 85.44 159 PRO A O 1
ATOM 1285 N N . PHE A 1 160 ? -19.877 -13.718 16.838 1.00 79.81 160 PHE A N 1
ATOM 1286 C CA . PHE A 1 160 ? -19.345 -13.114 18.049 1.00 79.81 160 PHE A CA 1
ATOM 1287 C C . PHE A 1 160 ? -19.268 -14.163 19.158 1.00 79.81 160 PHE A C 1
ATOM 1289 O O . PHE A 1 160 ? -20.206 -14.932 19.394 1.00 79.81 160 PHE A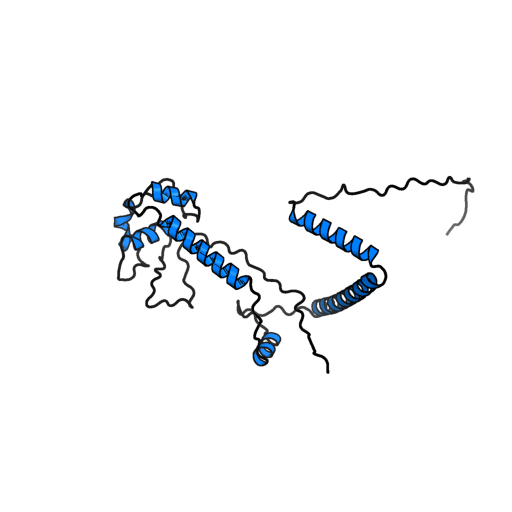 O 1
ATOM 1296 N N . ILE A 1 161 ? -18.139 -14.182 19.864 1.00 78.88 161 ILE A N 1
ATOM 1297 C CA . ILE A 1 161 ? -17.962 -15.043 21.030 1.00 78.88 161 ILE A CA 1
ATOM 1298 C C . ILE A 1 161 ? -18.911 -14.533 22.111 1.00 78.88 161 ILE A C 1
ATOM 1300 O O . ILE A 1 161 ? -18.746 -13.424 22.617 1.00 78.88 161 ILE A O 1
ATOM 1304 N N . LYS A 1 162 ? -19.918 -15.335 22.466 1.00 71.38 162 LYS A N 1
ATOM 1305 C CA . LYS A 1 162 ? -20.791 -15.002 23.592 1.00 71.38 162 LYS A CA 1
ATOM 1306 C C . LYS A 1 162 ? -19.989 -15.153 24.887 1.00 71.38 162 LYS A C 1
ATOM 1308 O O . LYS A 1 162 ? -19.505 -16.258 25.146 1.00 71.38 162 LYS A O 1
ATOM 1313 N N . PRO A 1 163 ? -19.837 -14.088 25.692 1.00 71.00 163 PRO A N 1
ATOM 1314 C CA . PRO A 1 163 ? -19.180 -14.202 26.986 1.00 71.00 163 PRO A CA 1
ATOM 1315 C C . PRO A 1 163 ? -19.949 -15.178 27.884 1.00 71.00 163 PRO A C 1
ATOM 1317 O O . PRO A 1 163 ? -21.176 -15.292 27.787 1.00 71.00 163 PRO A O 1
ATOM 1320 N N . SER A 1 164 ? -19.231 -15.904 28.748 1.00 78.38 164 SER A N 1
ATOM 1321 C CA . SER A 1 164 ? -19.888 -16.762 29.737 1.00 78.38 164 SER A CA 1
ATOM 1322 C C . SER A 1 164 ? -20.716 -15.903 30.706 1.00 78.38 164 SER A C 1
ATOM 1324 O O . SER A 1 164 ? -20.425 -14.714 30.878 1.00 78.38 164 SER A O 1
ATOM 1326 N N . PRO A 1 165 ? -21.729 -16.480 31.375 1.00 81.69 165 PRO A N 1
ATOM 1327 C CA . PRO A 1 165 ? -22.483 -15.772 32.407 1.00 81.69 165 PRO A CA 1
ATOM 1328 C C . PRO A 1 165 ? -21.588 -15.157 33.494 1.00 81.69 165 PRO A C 1
ATOM 1330 O O . PRO A 1 165 ? -21.874 -14.063 33.969 1.00 81.69 165 PRO A O 1
ATOM 1333 N N . GLU A 1 166 ? -20.471 -15.810 33.836 1.00 83.06 166 GLU A N 1
ATOM 1334 C CA . GLU A 1 166 ? -19.507 -15.283 34.810 1.00 83.06 166 GLU A CA 1
ATOM 1335 C C . GLU A 1 166 ? -18.785 -14.035 34.287 1.00 83.06 166 GLU A C 1
ATOM 1337 O O . GLU A 1 166 ? -18.607 -13.073 35.028 1.00 83.06 166 GLU A O 1
ATOM 1342 N N . VAL A 1 167 ? -18.401 -14.018 33.005 1.00 77.88 167 VAL A N 1
ATOM 1343 C CA . VAL A 1 167 ? -17.748 -12.855 32.378 1.00 77.88 167 VAL A CA 1
ATOM 1344 C C . VAL A 1 167 ? -18.715 -11.674 32.279 1.00 77.88 167 VAL A C 1
ATOM 1346 O O . VAL A 1 167 ? -18.324 -10.539 32.543 1.00 77.88 167 VAL A O 1
ATOM 1349 N N . LEU A 1 168 ? -19.987 -11.928 31.956 1.00 76.94 168 LEU A N 1
ATOM 1350 C CA . LEU A 1 168 ? -21.025 -10.890 31.947 1.00 76.94 168 LEU A CA 1
ATOM 1351 C C . LEU A 1 168 ? -21.226 -10.278 33.335 1.00 76.94 168 LEU A C 1
ATOM 1353 O O . LEU A 1 168 ? -21.237 -9.054 33.464 1.00 76.94 168 LEU A O 1
ATOM 1357 N N . GLN A 1 169 ? -21.301 -11.115 34.370 1.00 81.75 169 GLN A N 1
ATOM 1358 C CA . GLN A 1 169 ? -21.431 -10.655 35.749 1.00 81.75 169 GLN A CA 1
ATOM 1359 C C . GLN A 1 169 ? -20.229 -9.801 36.179 1.00 81.75 169 GLN A C 1
ATOM 1361 O O . GLN A 1 169 ? -20.403 -8.724 36.746 1.00 81.75 169 GLN A O 1
ATOM 1366 N N . GLN A 1 170 ? -19.006 -10.228 35.853 1.00 77.44 170 GLN A N 1
ATOM 1367 C CA . GLN A 1 170 ? -17.800 -9.443 36.137 1.00 77.44 170 GLN A CA 1
ATOM 1368 C C . GLN A 1 170 ? -17.826 -8.074 35.451 1.00 77.44 170 GLN A C 1
ATOM 1370 O O . GLN A 1 170 ? -17.381 -7.083 36.036 1.00 77.44 170 GLN A O 1
ATOM 1375 N N . PHE A 1 171 ? -18.359 -8.009 34.230 1.00 72.38 171 PHE A N 1
ATOM 1376 C CA . PHE A 1 171 ? -18.485 -6.767 33.476 1.00 72.38 171 PHE A CA 1
ATOM 1377 C C . PHE A 1 171 ? -19.512 -5.817 34.105 1.00 72.38 171 PHE A C 1
ATOM 1379 O O . PHE A 1 171 ? -19.248 -4.623 34.242 1.00 72.38 171 PHE A O 1
ATOM 1386 N N . GLU A 1 172 ? -20.665 -6.333 34.535 1.00 80.75 172 GLU A N 1
ATOM 1387 C CA . GLU A 1 172 ? -21.686 -5.554 35.247 1.00 80.75 172 GLU A CA 1
ATOM 1388 C C . GLU A 1 172 ? -21.165 -5.023 36.590 1.00 80.75 172 GLU A C 1
ATOM 1390 O O . GLU A 1 172 ? -21.323 -3.839 36.895 1.00 80.75 172 GLU A O 1
ATOM 1395 N N . GLU A 1 173 ? -20.452 -5.849 37.355 1.00 84.94 173 GLU A N 1
ATOM 1396 C CA . GLU A 1 173 ? -19.799 -5.416 38.591 1.00 84.94 173 GLU A CA 1
ATOM 1397 C C . GLU A 1 173 ? -18.709 -4.365 38.338 1.00 84.94 173 GLU A C 1
ATOM 1399 O O . GLU A 1 173 ? -18.567 -3.415 39.107 1.00 84.94 173 GLU A O 1
ATOM 1404 N N . ALA A 1 174 ? -17.926 -4.509 37.263 1.00 81.06 174 ALA A N 1
ATOM 1405 C CA . ALA A 1 174 ? -16.912 -3.528 36.885 1.00 81.06 174 ALA A CA 1
ATOM 1406 C C . ALA A 1 174 ? -17.540 -2.180 36.504 1.00 81.06 174 ALA A C 1
ATOM 1408 O O . ALA A 1 174 ? -17.033 -1.143 36.931 1.00 81.06 174 ALA A O 1
ATOM 1409 N N . LYS A 1 175 ? -18.672 -2.185 35.785 1.00 78.00 175 LYS A N 1
ATOM 1410 C CA . LYS A 1 175 ? -19.449 -0.969 35.499 1.00 78.00 175 LYS A CA 1
ATOM 1411 C C . LYS A 1 175 ? -19.917 -0.284 36.781 1.00 78.00 175 LYS A C 1
ATOM 1413 O O . LYS A 1 175 ? -19.765 0.929 36.902 1.00 78.00 175 LYS A O 1
ATOM 1418 N N . HIS A 1 176 ? -20.435 -1.047 37.745 1.00 84.56 176 HIS A N 1
ATOM 1419 C CA . HIS A 1 176 ? -20.862 -0.493 39.032 1.00 84.56 176 HIS A CA 1
ATOM 1420 C C . HIS A 1 176 ? -19.686 0.116 39.808 1.00 84.56 176 HIS A C 1
ATOM 1422 O O . HIS A 1 176 ? -19.761 1.259 40.246 1.00 84.56 176 HIS A O 1
ATOM 1428 N N . ARG A 1 177 ? -18.557 -0.600 39.900 1.00 87.19 177 ARG A N 1
ATOM 1429 C CA . ARG A 1 177 ? -17.330 -0.095 40.542 1.00 87.19 177 ARG A CA 1
ATOM 1430 C C . ARG A 1 177 ? -16.799 1.172 39.866 1.00 87.19 177 ARG A C 1
ATOM 1432 O O . ARG A 1 177 ? -16.341 2.085 40.544 1.00 87.19 177 ARG A O 1
ATOM 1439 N N . LEU A 1 178 ? -16.859 1.245 38.537 1.00 82.25 178 LEU A N 1
ATOM 1440 C CA . LEU A 1 178 ? -16.447 2.434 37.792 1.00 82.25 178 LEU A CA 1
ATOM 1441 C C . LEU A 1 178 ? -17.354 3.632 38.093 1.00 82.25 178 LEU A C 1
ATOM 1443 O O . LEU A 1 178 ? -16.861 4.751 38.224 1.00 82.25 178 LEU A O 1
ATOM 1447 N N . LEU A 1 179 ? -18.662 3.404 38.223 1.00 83.81 179 LEU A N 1
ATOM 1448 C CA . LEU A 1 179 ? -19.610 4.443 38.610 1.00 83.81 179 LEU A CA 1
ATOM 1449 C C . LEU A 1 179 ? -19.318 4.960 40.025 1.00 83.81 179 LEU A C 1
ATOM 1451 O O . LEU A 1 179 ? -19.181 6.167 40.207 1.00 83.81 179 LEU A O 1
ATOM 1455 N N . GLU A 1 180 ? -19.116 4.060 40.991 1.00 83.12 180 GLU A N 1
ATOM 1456 C CA . GLU A 1 180 ? -18.729 4.420 42.363 1.00 83.12 180 GLU A CA 1
ATOM 1457 C C . GLU A 1 180 ? -17.424 5.230 42.397 1.00 83.12 180 GLU A C 1
ATOM 1459 O O . GLU A 1 180 ? -17.319 6.221 43.119 1.00 83.12 180 GLU A O 1
ATOM 1464 N N . LEU A 1 181 ? -16.430 4.852 41.585 1.00 77.19 181 LEU A N 1
ATOM 1465 C CA . LEU A 1 181 ? -15.177 5.599 41.463 1.00 77.19 181 LEU A CA 1
ATOM 1466 C C . LEU A 1 181 ? -15.406 7.006 40.907 1.00 77.19 181 LEU A C 1
ATOM 1468 O O . LEU A 1 181 ? -14.846 7.961 41.441 1.00 77.19 181 LEU A O 1
ATOM 1472 N N . LYS A 1 182 ? -16.242 7.158 39.873 1.00 80.88 182 LYS A N 1
ATOM 1473 C CA . LYS A 1 182 ? -16.578 8.472 39.299 1.00 80.88 182 LYS A CA 1
ATOM 1474 C C . LYS A 1 182 ? -17.301 9.361 40.308 1.00 80.88 182 LYS A C 1
ATOM 1476 O O . LYS A 1 182 ? -16.982 10.544 40.420 1.00 80.88 182 LYS A O 1
ATOM 1481 N N . GLU A 1 183 ? -18.238 8.801 41.067 1.00 86.69 183 GLU A N 1
ATOM 1482 C CA . GLU A 1 183 ? -18.929 9.516 42.142 1.00 86.69 183 GLU A CA 1
ATOM 1483 C C . GLU A 1 183 ? -17.957 9.934 43.252 1.00 86.69 183 GLU A C 1
ATOM 1485 O O . GLU A 1 183 ? -17.951 11.095 43.669 1.00 86.69 183 GLU A O 1
ATOM 1490 N N . TRP A 1 184 ? -17.070 9.031 43.678 1.00 80.81 184 TRP A N 1
ATOM 1491 C CA . TRP A 1 184 ? -16.030 9.329 44.662 1.00 80.81 184 TRP A CA 1
ATOM 1492 C C . TRP A 1 184 ? -15.066 10.419 44.178 1.00 80.81 184 TRP A C 1
ATOM 1494 O O . TRP A 1 184 ? -14.740 11.337 44.933 1.00 80.81 184 TRP A O 1
ATOM 1504 N N . GLU A 1 185 ? -14.639 10.373 42.914 1.00 77.56 185 GLU A N 1
ATOM 1505 C CA . GLU A 1 185 ? -13.780 11.401 42.327 1.00 77.56 185 GLU A CA 1
ATOM 1506 C C . GLU A 1 185 ? -14.469 12.767 42.267 1.00 77.56 185 GLU A C 1
ATOM 1508 O O . GLU A 1 185 ? -13.829 13.783 42.553 1.00 77.56 185 GLU A O 1
ATOM 1513 N N . ALA A 1 186 ? -15.764 12.798 41.946 1.00 82.50 186 ALA A N 1
ATOM 1514 C CA . ALA A 1 186 ? -16.558 14.020 41.951 1.00 82.50 186 ALA A CA 1
ATOM 1515 C C . ALA A 1 186 ? -16.699 14.610 43.365 1.00 82.50 186 ALA A C 1
ATOM 1517 O O . ALA A 1 186 ? -16.657 15.832 43.526 1.00 82.50 186 ALA A O 1
ATOM 1518 N N . CYS A 1 187 ? -16.827 13.764 44.390 1.00 76.88 187 CYS A N 1
ATOM 1519 C CA . CYS A 1 187 ? -16.818 14.187 45.792 1.00 76.88 187 CYS A CA 1
ATOM 1520 C C . CYS A 1 187 ? -15.436 14.709 46.221 1.00 76.88 187 CYS A C 1
ATOM 1522 O O . CYS A 1 187 ? -15.335 15.797 46.782 1.00 76.88 187 CYS A O 1
ATOM 1524 N N . MET A 1 188 ? -14.352 14.008 45.877 1.00 74.44 188 MET A N 1
ATOM 1525 C CA . MET A 1 188 ? -12.975 14.433 46.173 1.00 74.44 188 MET A CA 1
ATOM 1526 C C . MET A 1 188 ? -12.605 15.780 45.545 1.00 74.44 188 MET A C 1
ATOM 1528 O O . MET A 1 188 ? -11.909 16.578 46.172 1.00 74.44 188 MET A O 1
ATOM 1532 N N . GLU A 1 189 ? -13.063 16.052 44.321 1.00 79.81 189 GLU A N 1
ATOM 1533 C CA . GLU A 1 189 ? -12.845 17.342 43.655 1.00 79.81 189 GLU A CA 1
ATOM 1534 C C . GLU A 1 189 ? -13.560 18.491 44.391 1.00 79.81 189 GLU A C 1
ATOM 1536 O O . GLU A 1 189 ? -13.028 19.599 44.453 1.00 79.81 189 GLU A O 1
ATOM 1541 N N . LYS A 1 190 ? -14.732 18.229 44.989 1.00 78.38 190 LYS A N 1
ATOM 1542 C CA . LYS A 1 190 ? -15.509 19.226 45.743 1.00 78.38 190 LYS A CA 1
ATOM 1543 C C . LYS A 1 190 ? -14.952 19.470 47.145 1.00 78.38 190 LYS A C 1
ATOM 1545 O O . LYS A 1 190 ? -14.773 20.621 47.535 1.00 78.38 190 LYS A O 1
ATOM 1550 N N . ASP A 1 191 ? -14.656 18.402 47.881 1.00 81.25 191 ASP A N 1
ATOM 1551 C CA . ASP A 1 191 ? -14.314 18.482 49.306 1.00 81.25 191 ASP A CA 1
ATOM 1552 C C . ASP A 1 191 ? -12.812 18.712 49.542 1.00 81.25 191 ASP A C 1
ATOM 1554 O O . ASP A 1 191 ? -12.397 19.284 50.556 1.00 81.25 191 ASP A O 1
ATOM 1558 N N . HIS A 1 192 ? -11.966 18.283 48.599 1.00 79.44 192 HIS A N 1
ATOM 1559 C CA . HIS A 1 192 ? -10.507 18.317 48.724 1.00 79.44 192 HIS A CA 1
ATOM 1560 C C . HIS A 1 192 ? -9.799 18.768 47.429 1.00 79.44 192 HIS A C 1
ATOM 1562 O O . HIS A 1 192 ? -8.926 18.057 46.912 1.00 79.44 192 HIS A O 1
ATOM 1568 N N . PRO A 1 193 ? -10.088 19.986 46.931 1.00 80.00 193 PRO A N 1
ATOM 1569 C CA . PRO A 1 193 ? -9.607 20.463 45.631 1.00 80.00 193 PRO A CA 1
ATOM 1570 C C . PRO A 1 193 ? -8.075 20.518 45.533 1.00 80.00 193 PRO A C 1
ATOM 1572 O O . PRO A 1 193 ? -7.501 20.175 44.501 1.00 80.00 193 PRO A O 1
ATOM 1575 N N . GLU A 1 194 ? -7.381 20.873 46.618 1.00 78.75 194 GLU A N 1
ATOM 1576 C CA . GLU A 1 194 ? -5.911 20.923 46.636 1.00 78.75 194 GLU A CA 1
ATOM 1577 C C . GLU A 1 194 ? -5.273 19.530 46.508 1.00 78.75 194 GLU A C 1
ATOM 1579 O O . GLU A 1 194 ? -4.297 19.352 45.780 1.00 78.75 194 GLU A O 1
ATOM 1584 N N . LYS A 1 195 ? -5.864 18.500 47.131 1.00 75.25 195 LYS A N 1
ATOM 1585 C CA . LYS A 1 195 ? -5.380 17.115 46.991 1.00 75.25 195 LYS A CA 1
ATOM 1586 C C . LYS A 1 195 ? -5.611 16.588 45.576 1.00 75.25 195 LYS A C 1
ATOM 1588 O O . LYS A 1 195 ? -4.756 15.889 45.033 1.00 75.25 195 LYS A O 1
ATOM 1593 N N . LYS A 1 196 ? -6.733 16.956 44.954 1.00 80.69 196 LYS A N 1
ATOM 1594 C CA . LYS A 1 196 ? -7.066 16.553 43.584 1.00 80.69 196 LYS A CA 1
ATOM 1595 C C . LYS A 1 196 ? -6.152 17.210 42.543 1.00 80.69 196 LYS A C 1
ATOM 1597 O O . LYS A 1 196 ? -5.749 16.540 41.594 1.00 80.69 196 LYS A O 1
ATOM 1602 N N . LYS A 1 197 ? -5.729 18.465 42.752 1.00 79.06 197 LYS A N 1
ATOM 1603 C CA . LYS A 1 197 ? -4.682 19.117 41.936 1.00 79.06 197 LYS A CA 1
ATOM 1604 C C . LYS A 1 197 ? -3.350 18.365 41.997 1.00 79.06 197 LYS A C 1
ATOM 1606 O O . LYS A 1 197 ? -2.751 18.112 40.955 1.00 79.06 197 LYS A O 1
ATOM 1611 N N . ILE A 1 198 ? -2.916 17.958 43.192 1.00 76.75 198 ILE A N 1
ATOM 1612 C CA . ILE A 1 198 ? -1.682 17.173 43.376 1.00 76.75 198 ILE A CA 1
ATOM 1613 C C . ILE A 1 198 ? -1.795 15.812 42.672 1.00 76.75 198 ILE A C 1
ATOM 1615 O O . ILE A 1 198 ? -0.873 15.401 41.970 1.00 76.75 198 ILE A O 1
ATOM 1619 N N . GLN A 1 199 ? -2.942 15.137 42.800 1.00 77.81 199 GLN A N 1
ATOM 1620 C CA . GLN A 1 199 ? -3.202 13.864 42.125 1.00 77.81 199 GLN A CA 1
ATOM 1621 C C . GLN A 1 199 ? -3.139 13.998 40.595 1.00 77.81 199 GLN A C 1
ATOM 1623 O O . GLN A 1 199 ? -2.501 13.174 39.941 1.00 77.81 199 GLN A O 1
ATOM 1628 N N . LYS A 1 200 ? -3.753 15.046 40.026 1.00 81.81 200 LYS A N 1
ATOM 1629 C CA . LYS A 1 200 ? -3.689 15.341 38.584 1.00 81.81 200 LYS A CA 1
ATOM 1630 C C . LYS A 1 200 ? -2.248 15.586 38.131 1.00 81.81 200 LYS A C 1
ATOM 1632 O O . LYS A 1 200 ? -1.811 14.958 37.172 1.00 81.81 200 LYS A O 1
ATOM 1637 N N . GLY A 1 201 ? -1.487 16.398 38.869 1.00 77.94 201 GLY A N 1
ATOM 1638 C CA . GLY A 1 201 ? -0.076 16.661 38.567 1.00 77.94 201 GLY A CA 1
ATOM 1639 C C . GLY A 1 201 ? 0.796 15.400 38.597 1.00 77.94 201 GLY A C 1
ATOM 1640 O O . GLY A 1 201 ? 1.645 15.214 37.728 1.00 77.94 201 GLY A O 1
ATOM 1641 N N . TYR A 1 202 ? 0.549 14.486 39.540 1.00 71.00 202 TYR A N 1
ATOM 1642 C CA . TYR A 1 202 ? 1.241 13.194 39.594 1.00 71.00 202 TYR A CA 1
ATOM 1643 C C . TYR A 1 202 ? 0.882 12.283 38.408 1.00 71.00 202 TYR A C 1
ATOM 1645 O O . TYR A 1 202 ? 1.767 11.681 37.800 1.00 71.00 202 TYR A O 1
ATOM 1653 N N . GLN A 1 203 ? -0.401 12.204 38.037 1.00 73.25 203 GLN A N 1
ATOM 1654 C CA . GLN A 1 203 ? -0.845 11.432 36.869 1.00 73.25 203 GLN A CA 1
ATOM 1655 C C . GLN A 1 203 ? -0.271 11.981 35.557 1.00 73.25 203 GLN A C 1
ATOM 1657 O O . GLN A 1 203 ? 0.090 11.210 34.670 1.00 73.25 203 GLN A O 1
ATOM 1662 N N . GLU A 1 204 ? -0.171 13.300 35.432 1.00 76.50 204 GLU A N 1
ATOM 1663 C CA . GLU A 1 204 ? 0.395 13.970 34.263 1.00 76.50 204 GLU A CA 1
ATOM 1664 C C . GLU A 1 204 ? 1.912 13.754 34.167 1.00 76.50 204 GLU A C 1
ATOM 1666 O O . GLU A 1 204 ? 2.417 13.388 33.104 1.00 76.50 204 GLU A O 1
ATOM 1671 N N . ALA A 1 205 ? 2.629 13.844 35.292 1.00 72.69 205 ALA A N 1
ATOM 1672 C CA . ALA A 1 205 ? 4.042 13.477 35.371 1.00 72.69 205 ALA A CA 1
ATOM 1673 C C . ALA A 1 205 ? 4.273 12.010 34.970 1.00 72.69 205 ALA A C 1
ATOM 1675 O O . ALA A 1 205 ? 5.143 11.732 34.146 1.00 72.69 205 ALA A O 1
ATOM 1676 N N . LEU A 1 206 ? 3.453 11.077 35.469 1.00 68.12 206 LEU A N 1
ATOM 1677 C CA . LEU A 1 206 ? 3.512 9.668 35.073 1.00 68.12 206 LEU A CA 1
ATOM 1678 C C . LEU A 1 206 ? 3.280 9.489 33.569 1.00 68.12 206 LEU A C 1
ATOM 1680 O O . LEU A 1 206 ? 4.106 8.872 32.898 1.00 68.12 206 LEU A O 1
ATOM 1684 N N . LYS A 1 207 ? 2.212 10.065 33.004 1.00 69.81 207 LYS A N 1
ATOM 1685 C CA . LYS A 1 207 ? 1.936 9.985 31.557 1.00 69.81 207 LYS A CA 1
ATOM 1686 C C . LYS A 1 207 ? 3.114 10.494 30.719 1.00 69.81 207 LYS A C 1
ATOM 1688 O O . LYS A 1 207 ? 3.467 9.865 29.723 1.00 69.81 207 LYS A O 1
ATOM 1693 N N . ASN A 1 208 ? 3.767 11.568 31.1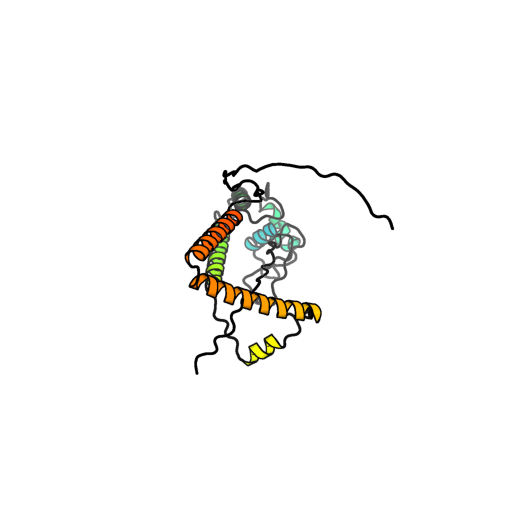57 1.00 67.75 208 ASN A N 1
ATOM 1694 C CA . ASN A 1 208 ? 4.945 12.116 30.486 1.00 67.75 208 ASN A CA 1
ATOM 1695 C C . ASN A 1 208 ? 6.179 11.205 30.604 1.00 67.75 208 ASN A C 1
ATOM 1697 O O . ASN A 1 208 ? 6.932 11.086 29.639 1.00 67.75 208 ASN A O 1
ATOM 1701 N N . THR A 1 209 ? 6.363 10.494 31.725 1.00 61.22 209 THR A N 1
ATOM 1702 C CA . THR A 1 209 ? 7.448 9.499 31.852 1.00 61.22 209 THR A CA 1
ATOM 1703 C C . THR A 1 209 ? 7.274 8.303 30.912 1.00 61.22 209 THR A C 1
ATOM 1705 O O . THR A 1 209 ? 8.258 7.853 30.329 1.00 61.22 209 THR A O 1
ATOM 1708 N N . TYR A 1 210 ? 6.039 7.833 30.691 1.00 53.00 210 TYR A N 1
ATOM 1709 C CA . TYR A 1 210 ? 5.756 6.718 29.775 1.00 53.00 210 TYR A CA 1
ATOM 1710 C C . TYR A 1 210 ? 5.830 7.113 28.295 1.00 53.00 210 TYR A C 1
ATOM 1712 O O . TYR A 1 210 ? 6.165 6.282 27.458 1.00 53.00 210 TYR A O 1
ATOM 1720 N N . ARG A 1 211 ? 5.555 8.380 27.961 1.00 47.28 211 ARG A N 1
ATOM 1721 C CA . ARG A 1 211 ? 5.667 8.894 26.587 1.00 47.28 211 ARG A CA 1
ATOM 1722 C C . ARG A 1 211 ? 7.124 9.176 26.175 1.00 47.28 211 ARG A C 1
ATOM 1724 O O . ARG A 1 211 ? 7.413 9.216 24.985 1.00 47.28 211 ARG A O 1
ATOM 1731 N N . GLY A 1 212 ? 8.028 9.383 27.137 1.00 48.19 212 GLY A N 1
ATOM 1732 C CA . GLY A 1 212 ? 9.394 9.853 26.883 1.00 48.19 212 GLY A CA 1
ATOM 1733 C C . GLY A 1 212 ? 10.505 8.800 26.877 1.00 48.19 212 GLY A C 1
ATOM 1734 O O . GLY A 1 212 ? 11.566 9.091 26.341 1.00 48.19 212 GLY A O 1
ATOM 1735 N N . ASN A 1 213 ? 10.318 7.604 27.448 1.00 41.94 213 ASN A N 1
ATOM 1736 C CA . ASN A 1 213 ? 11.412 6.637 27.593 1.00 41.94 213 ASN A CA 1
ATOM 1737 C C . ASN A 1 213 ? 10.954 5.187 27.416 1.00 41.94 213 ASN A C 1
ATOM 1739 O O . ASN A 1 213 ? 10.103 4.689 28.154 1.00 41.94 213 ASN A O 1
ATOM 1743 N N . GLY A 1 214 ? 11.630 4.474 26.511 1.00 47.34 214 GLY A N 1
ATOM 1744 C CA . GLY A 1 214 ? 11.758 3.028 26.611 1.00 47.34 214 GLY A CA 1
ATOM 1745 C C . GLY A 1 214 ? 12.248 2.652 28.014 1.00 47.34 214 GLY A C 1
ATOM 1746 O O . GLY A 1 214 ? 13.281 3.126 28.472 1.00 47.34 214 GLY A O 1
ATOM 1747 N N . MET A 1 215 ? 11.437 1.851 28.701 1.00 41.06 215 MET A N 1
ATOM 1748 C CA . MET A 1 215 ? 11.737 1.002 29.857 1.00 41.06 215 MET A CA 1
ATOM 1749 C C . MET A 1 215 ? 13.020 1.335 30.652 1.00 41.06 215 MET A C 1
ATOM 1751 O O . MET A 1 215 ? 14.038 0.657 30.532 1.00 41.06 215 MET A O 1
ATOM 1755 N N . LEU A 1 216 ? 12.938 2.307 31.566 1.00 37.31 216 LEU A N 1
ATOM 1756 C CA . LEU A 1 216 ? 13.871 2.439 32.691 1.00 37.31 216 LEU A CA 1
ATOM 1757 C C . LEU A 1 216 ? 13.100 2.247 34.003 1.00 37.31 216 LEU A C 1
ATOM 1759 O O . LEU A 1 216 ? 12.082 2.889 34.250 1.00 37.31 216 LEU A O 1
ATOM 1763 N N . LYS A 1 217 ? 13.558 1.292 34.821 1.00 40.22 217 LYS A N 1
ATOM 1764 C CA . LYS A 1 217 ? 12.896 0.873 36.064 1.00 40.22 217 LYS A CA 1
ATOM 1765 C C . LYS A 1 217 ? 12.924 1.995 37.104 1.00 40.22 217 LYS A C 1
ATOM 1767 O O . LYS A 1 217 ? 13.993 2.402 37.545 1.00 40.22 217 LYS A O 1
ATOM 1772 N N . ALA A 1 218 ? 11.747 2.419 37.556 1.00 35.91 218 ALA A N 1
ATOM 1773 C CA . ALA A 1 218 ? 11.596 3.351 38.665 1.00 35.91 218 ALA A CA 1
ATOM 1774 C C . ALA A 1 218 ? 11.966 2.674 39.997 1.00 35.91 218 ALA A C 1
ATOM 1776 O O . ALA A 1 218 ? 11.186 1.894 40.545 1.00 35.91 218 ALA A O 1
ATOM 1777 N N . LYS A 1 219 ? 13.161 2.960 40.522 1.00 37.81 219 LYS A N 1
ATOM 1778 C CA . LYS A 1 219 ? 13.467 2.786 41.954 1.00 37.81 219 LYS A CA 1
ATOM 1779 C C . LYS A 1 219 ? 13.960 4.048 42.657 1.00 37.81 219 LYS A C 1
ATOM 1781 O O . LYS A 1 219 ? 14.001 4.046 43.878 1.00 37.81 219 LYS A O 1
ATOM 1786 N N . ASP A 1 220 ? 14.187 5.143 41.940 1.00 39.84 220 ASP A N 1
ATOM 1787 C CA . ASP A 1 220 ? 14.798 6.333 42.534 1.00 39.84 220 ASP A CA 1
ATOM 1788 C C . ASP A 1 220 ? 13.897 7.562 42.398 1.00 39.84 220 ASP A C 1
ATOM 1790 O O . ASP A 1 220 ? 14.242 8.531 41.732 1.00 39.84 220 ASP A O 1
ATOM 1794 N N . VAL A 1 221 ? 12.721 7.537 43.032 1.00 39.06 221 VAL A N 1
ATOM 1795 C CA . VAL A 1 221 ? 11.993 8.772 43.357 1.00 39.06 221 VAL A CA 1
ATOM 1796 C C . VAL A 1 221 ? 11.445 8.664 44.783 1.00 39.06 221 VAL A C 1
ATOM 1798 O O . VAL A 1 221 ? 10.337 8.193 45.012 1.00 39.06 221 VAL A O 1
ATOM 1801 N N . LEU A 1 222 ? 12.270 9.157 45.713 1.00 37.94 222 LEU A N 1
ATOM 1802 C CA . LEU A 1 222 ? 11.916 9.744 47.013 1.00 37.94 222 LEU A CA 1
ATOM 1803 C C . LEU A 1 222 ? 11.526 8.788 48.158 1.00 37.94 222 LEU A C 1
ATOM 1805 O O . LEU A 1 222 ? 10.364 8.462 48.386 1.00 37.94 222 LEU A O 1
ATOM 1809 N N . SER A 1 223 ? 12.533 8.462 48.976 1.00 31.86 223 SER A N 1
ATOM 1810 C CA . SER A 1 223 ? 12.377 8.091 50.388 1.00 31.86 223 SER A CA 1
ATOM 1811 C C . SER A 1 223 ? 11.703 9.229 51.176 1.00 31.86 223 SER A C 1
ATOM 1813 O O . SER A 1 223 ? 12.105 10.383 51.003 1.00 31.86 223 SER A O 1
ATOM 1815 N N . PRO A 1 224 ? 10.745 8.959 52.082 1.00 32.75 224 PRO A N 1
ATOM 1816 C CA . PRO A 1 224 ? 10.219 9.985 52.973 1.00 32.75 224 PRO A CA 1
ATOM 1817 C C . PRO A 1 224 ? 11.277 10.359 54.015 1.00 32.75 224 PRO A C 1
ATOM 1819 O O . PRO A 1 224 ? 11.713 9.525 54.808 1.00 32.75 224 PRO A O 1
ATOM 1822 N N . SER A 1 225 ? 11.687 11.624 54.019 1.00 37.25 225 SER A N 1
ATOM 1823 C CA . SER A 1 225 ? 12.412 12.231 55.131 1.00 37.25 225 SER A CA 1
ATOM 1824 C C . SER A 1 225 ? 11.443 12.472 56.289 1.00 37.25 225 SER A C 1
ATOM 1826 O O . SER A 1 225 ? 10.563 13.323 56.189 1.00 37.25 225 SER A O 1
ATOM 1828 N N . SER A 1 226 ? 11.623 11.766 57.402 1.00 36.28 226 SER A N 1
ATOM 1829 C CA . SER A 1 226 ? 11.202 12.266 58.713 1.00 36.28 226 SER A CA 1
ATOM 1830 C C . SER A 1 226 ? 12.099 11.682 59.803 1.00 36.28 226 SER A C 1
ATOM 1832 O O . SER A 1 226 ? 11.839 10.605 60.335 1.00 36.28 226 SER A O 1
ATOM 1834 N N . GLU A 1 227 ? 13.164 12.414 60.126 1.00 34.88 227 GLU A N 1
ATOM 1835 C CA . GLU A 1 227 ? 13.771 12.370 61.452 1.00 34.88 227 GLU A CA 1
ATOM 1836 C C . GLU A 1 227 ? 12.800 13.046 62.428 1.00 34.88 227 GLU A C 1
ATOM 1838 O O . GLU A 1 227 ? 12.579 14.252 62.360 1.00 34.88 227 GLU A O 1
ATOM 1843 N N . HIS A 1 228 ? 12.207 12.265 63.326 1.00 34.22 228 HIS A N 1
ATOM 1844 C CA . HIS A 1 228 ? 11.901 12.725 64.676 1.00 34.22 228 HIS A CA 1
ATOM 1845 C C . HIS A 1 228 ? 11.728 11.511 65.592 1.00 34.22 228 HIS A C 1
ATOM 1847 O O . HIS A 1 228 ? 10.660 10.909 65.668 1.00 34.22 228 HIS A O 1
ATOM 1853 N N . ASP A 1 229 ? 12.810 11.169 66.291 1.00 33.66 229 ASP A N 1
ATOM 1854 C CA . ASP A 1 229 ? 12.781 10.332 67.489 1.00 33.66 229 ASP A CA 1
ATOM 1855 C C . ASP A 1 229 ? 12.120 11.089 68.650 1.00 33.66 229 ASP A C 1
ATOM 1857 O O . ASP A 1 229 ? 12.492 12.233 68.940 1.00 33.66 229 ASP A O 1
ATOM 1861 N N . PRO A 1 230 ? 11.265 10.409 69.425 1.00 34.19 230 PRO A N 1
ATOM 1862 C CA . PRO A 1 230 ? 11.260 10.572 70.869 1.00 34.19 230 PRO A CA 1
ATOM 1863 C C . PRO A 1 230 ? 11.690 9.263 71.536 1.00 34.19 230 PRO A C 1
ATOM 1865 O O . PRO A 1 230 ? 11.096 8.204 71.345 1.00 34.19 230 PRO A O 1
ATOM 1868 N N . LYS A 1 231 ? 12.739 9.376 72.353 1.00 35.22 231 LYS A N 1
ATOM 1869 C CA . LYS A 1 231 ? 13.294 8.316 73.195 1.00 35.22 231 LYS A CA 1
ATOM 1870 C C . LYS A 1 231 ? 12.241 7.673 74.110 1.00 35.22 231 LYS A C 1
ATOM 1872 O O . LYS A 1 231 ? 11.400 8.348 74.699 1.00 35.22 231 LYS A O 1
ATOM 1877 N N . THR A 1 232 ? 12.407 6.362 74.242 1.00 32.00 232 THR A N 1
ATOM 1878 C CA . THR A 1 232 ? 11.892 5.402 75.232 1.00 32.00 232 THR A CA 1
ATOM 1879 C C . THR A 1 232 ? 11.818 5.898 76.679 1.00 32.00 232 THR A C 1
ATOM 1881 O O . THR A 1 232 ? 12.639 6.717 77.098 1.00 32.00 232 THR A O 1
ATOM 1884 N N . PRO A 1 233 ? 10.984 5.225 77.491 1.00 32.38 233 PRO A N 1
ATOM 1885 C CA . PRO A 1 233 ? 11.494 4.689 78.748 1.00 32.38 233 PRO A CA 1
ATOM 1886 C C . PRO A 1 233 ? 11.273 3.171 78.887 1.00 32.38 233 PRO A C 1
ATOM 1888 O O . PRO A 1 233 ? 10.155 2.674 78.816 1.00 32.38 233 PRO A O 1
ATOM 1891 N N . ASP A 1 234 ? 12.407 2.499 79.072 1.00 30.17 234 ASP A N 1
ATOM 1892 C CA . ASP A 1 234 ? 12.743 1.469 80.058 1.00 30.17 234 ASP A CA 1
ATOM 1893 C C . ASP A 1 234 ? 11.927 0.177 80.267 1.00 30.17 234 ASP A C 1
ATOM 1895 O O . ASP A 1 234 ? 10.737 0.153 80.565 1.00 30.17 234 ASP A O 1
ATOM 1899 N N . HIS A 1 235 ? 12.746 -0.881 80.317 1.00 32.16 235 HIS A N 1
ATOM 1900 C CA . HIS A 1 235 ? 12.650 -2.138 81.059 1.00 32.16 235 HIS A CA 1
ATOM 1901 C C . HIS A 1 235 ? 11.840 -3.316 80.494 1.00 32.16 235 HIS A C 1
ATOM 1903 O O . HIS A 1 235 ? 10.661 -3.526 80.767 1.00 32.16 235 HIS A O 1
ATOM 1909 N N . LEU A 1 236 ? 12.595 -4.187 79.814 1.00 34.84 236 LEU A N 1
ATOM 1910 C CA . LEU A 1 236 ? 12.478 -5.640 79.922 1.00 34.84 236 LEU A CA 1
ATOM 1911 C C . LEU A 1 236 ? 12.633 -6.067 81.396 1.00 34.84 236 LEU A C 1
ATOM 1913 O O . LEU A 1 236 ? 13.542 -5.587 82.075 1.00 34.84 236 LEU A O 1
ATOM 1917 N N . ASP A 1 237 ? 11.718 -6.910 81.881 1.00 31.14 237 ASP A N 1
ATOM 1918 C CA . ASP A 1 237 ? 12.006 -8.265 82.388 1.00 31.14 237 ASP A CA 1
ATOM 1919 C C . ASP A 1 237 ? 10.864 -8.779 83.283 1.00 31.14 237 ASP A C 1
ATOM 1921 O O . ASP A 1 237 ? 10.625 -8.290 84.385 1.00 31.14 237 ASP A O 1
ATOM 1925 N N . SER A 1 238 ? 10.179 -9.832 82.833 1.00 32.03 238 SER A N 1
ATOM 1926 C CA . SER A 1 238 ? 9.763 -10.914 83.731 1.00 32.03 238 SER A CA 1
ATOM 1927 C C . SER A 1 238 ? 9.632 -12.210 82.932 1.00 32.03 238 SER A C 1
ATOM 1929 O O . SER A 1 238 ? 8.803 -12.340 82.031 1.00 32.03 238 SER A O 1
ATOM 1931 N N . GLU A 1 239 ? 10.532 -13.137 83.242 1.00 32.81 239 GLU A N 1
ATOM 1932 C CA . GLU A 1 239 ? 10.535 -14.527 82.805 1.00 32.81 239 GLU A CA 1
ATOM 1933 C C . GLU A 1 239 ? 9.330 -15.303 83.376 1.00 32.81 239 GLU A C 1
ATOM 1935 O O . GLU A 1 239 ? 9.018 -15.139 84.552 1.00 32.81 239 GLU A O 1
ATOM 1940 N N . ASP A 1 240 ? 8.725 -16.152 82.524 1.00 32.53 240 ASP A N 1
ATOM 1941 C CA . ASP A 1 240 ? 8.218 -17.536 82.726 1.00 32.53 240 ASP A CA 1
ATOM 1942 C C . ASP A 1 240 ? 7.401 -17.930 83.997 1.00 32.53 240 ASP A C 1
ATOM 1944 O O . ASP A 1 240 ? 7.375 -17.237 85.007 1.00 32.53 240 ASP A O 1
ATOM 1948 N N . PRO A 1 241 ? 6.794 -19.139 84.096 1.00 47.03 241 PRO A N 1
ATOM 1949 C CA . PRO A 1 241 ? 6.324 -20.099 83.088 1.00 47.03 241 PRO A CA 1
ATOM 1950 C C . PRO A 1 241 ? 4.878 -20.598 83.377 1.00 47.03 241 PRO A C 1
ATOM 1952 O O . PRO A 1 241 ? 4.317 -20.357 84.447 1.00 47.03 241 PRO A O 1
ATOM 1955 N N . LYS A 1 242 ? 4.334 -21.439 82.474 1.00 33.81 242 LYS A N 1
ATOM 1956 C CA . LYS A 1 242 ? 3.369 -22.564 82.690 1.00 33.81 242 LYS A CA 1
ATOM 1957 C C . LYS A 1 242 ? 2.078 -22.494 81.861 1.00 33.81 242 LYS A C 1
ATOM 1959 O O . LYS A 1 242 ? 1.169 -21.732 82.175 1.00 33.81 242 LYS A O 1
ATOM 1964 N N . LYS A 1 243 ? 1.932 -23.476 80.961 1.00 36.56 243 LYS A N 1
ATOM 1965 C CA . LYS A 1 243 ? 0.888 -24.539 80.926 1.00 36.56 243 LYS A CA 1
ATOM 1966 C C . LYS A 1 243 ? 1.084 -25.321 79.614 1.00 36.56 243 LYS A C 1
ATOM 1968 O O . LYS A 1 243 ? 1.079 -24.717 78.555 1.00 36.56 243 LYS A O 1
ATOM 1973 N N . LYS A 1 244 ? 1.555 -26.575 79.617 1.00 40.94 244 LYS A N 1
ATOM 1974 C CA . LYS A 1 244 ? 0.846 -27.836 79.937 1.00 40.94 244 LYS A CA 1
ATOM 1975 C C . LYS A 1 244 ? -0.542 -27.936 79.290 1.00 40.94 244 LYS A C 1
ATOM 1977 O O . LYS A 1 244 ? -1.441 -27.268 79.782 1.00 40.94 244 LYS A O 1
ATOM 1982 N N . HIS A 1 245 ? -0.607 -28.858 78.319 1.00 39.00 245 HIS A N 1
ATOM 1983 C CA . HIS A 1 245 ? -1.739 -29.619 77.764 1.00 39.00 245 HIS A CA 1
ATOM 1984 C C . HIS A 1 245 ? -2.989 -28.875 77.303 1.00 39.00 245 HIS A C 1
ATOM 1986 O O . HIS A 1 245 ? -3.652 -28.228 78.137 1.00 39.00 245 HIS A O 1
#